Protein AF-0000000084422641 (afdb_homodimer)

Foldseek 3Di:
DDKDKAFAQFLVLQVVLVVVLVVLCVVLVAHWDWDDPPGGIIMTGFDDPVVPGHDPSSVVSVVVSVPDDGRHHPVRVVVVVVVVVVVVVVVVVVVVVD/DDKDKAFAQFLVLQVVLVVVLVVLCVVLVAHWDWDDPPGGIIMTGFADVVVPGHDPSSVVSVVVSVPDDGHHHPVRVVVVVVVVVVVVVVVVVVVVVD

Nearest PDB structures (foldseek):
  1usm-assembly1_A-2  TM=9.451E-01  e=7.364E-06  Thermus thermophilus HB8
  1uso-assembly1_A  TM=9.255E-01  e=1.887E-05  Thermus thermophilus HB8
  4wil-assembly1_A  TM=8.956E-01  e=1.442E-05  Mus musculus
  1ru0-assembly1_A  TM=8.965E-01  e=5.529E-05  Mus musculus
  4c45-assembly1_A  TM=8.684E-01  e=1.853E-04  Homo sapiens

Sequence (196 aa):
MITRTFTAKNFMAAIRFFNHVAEVAEAEGHHPDLHLRNFREVEINVSTHAVGGITMPDLVLAAKLDAIEVEYSPKWARQEADRMAAAAAAAVSGITDAMITRTFTAKNFMAAIRFFNHVAEVAEAEGHHPDLHLRNFREVEINVSTHAVGGITMPDLVLAAKLDAIEVEYSPKWARQEADRMAAAAAAAVSGITDA

Organism: Gonium pectorale (NCBI:txid33097)

Structure (mmCIF, N/CA/C/O backbone):
data_AF-0000000084422641-model_v1
#
loop_
_entity.id
_entity.type
_entity.pdbx_description
1 polymer '4a-hydroxytetrahydrobiopterin dehydratase'
#
loop_
_atom_site.group_PDB
_atom_site.id
_atom_site.type_symbol
_atom_site.label_atom_id
_atom_site.label_alt_id
_atom_site.label_comp_id
_atom_site.label_asym_id
_atom_site.label_entity_id
_atom_site.label_seq_id
_atom_site.pdbx_PDB_ins_code
_atom_site.Cartn_x
_atom_site.Cartn_y
_atom_site.Cartn_z
_atom_site.occupancy
_atom_site.B_iso_or_equiv
_atom_site.auth_seq_id
_atom_site.auth_comp_id
_atom_site.auth_asym_id
_atom_site.auth_atom_id
_atom_site.pdbx_PDB_model_num
ATOM 1 N N . MET A 1 1 ? -6.598 -16.328 3.695 1 95.44 1 MET A N 1
ATOM 2 C CA . MET A 1 1 ? -6.113 -15.172 2.955 1 95.44 1 MET A CA 1
ATOM 3 C C . MET A 1 1 ? -4.996 -15.57 1.994 1 95.44 1 MET A C 1
ATOM 5 O O . MET A 1 1 ? -4.113 -16.359 2.35 1 95.44 1 MET A O 1
ATOM 9 N N . ILE A 1 2 ? -5.109 -15.156 0.703 1 97.94 2 ILE A N 1
ATOM 10 C CA . ILE A 1 2 ? -4.074 -15.352 -0.308 1 97.94 2 ILE A CA 1
ATOM 11 C C . ILE A 1 2 ? -3.094 -14.188 -0.279 1 97.94 2 ILE A C 1
ATOM 13 O O . ILE A 1 2 ? -3.508 -13.023 -0.261 1 97.94 2 ILE A O 1
ATOM 17 N N . THR A 1 3 ? -1.781 -14.555 -0.225 1 98.56 3 THR A N 1
ATOM 18 C CA . THR A 1 3 ? -0.767 -13.508 -0.157 1 98.56 3 THR A CA 1
ATOM 19 C C . THR A 1 3 ? 0.286 -13.703 -1.244 1 98.56 3 THR A C 1
ATOM 21 O O . THR A 1 3 ? 0.701 -14.836 -1.517 1 98.56 3 THR A O 1
ATOM 24 N N . ARG A 1 4 ? 0.687 -12.633 -1.854 1 98.38 4 ARG A N 1
ATOM 25 C CA . ARG A 1 4 ? 1.832 -12.578 -2.756 1 98.38 4 ARG A CA 1
ATOM 26 C C . ARG A 1 4 ? 2.826 -11.508 -2.312 1 98.38 4 ARG A C 1
ATOM 28 O O . ARG A 1 4 ? 2.441 -10.375 -2.023 1 98.38 4 ARG A O 1
ATOM 35 N N . THR A 1 5 ? 4.09 -11.875 -2.248 1 98.69 5 THR A N 1
ATOM 36 C CA . THR A 1 5 ? 5.141 -10.93 -1.878 1 98.69 5 THR A CA 1
ATOM 37 C C . THR A 1 5 ? 6.309 -11.008 -2.855 1 98.69 5 THR A C 1
ATOM 39 O O . THR A 1 5 ? 6.633 -12.086 -3.355 1 98.69 5 THR A O 1
ATOM 42 N N . PHE A 1 6 ? 6.934 -9.914 -3.123 1 98.81 6 PHE A N 1
ATOM 43 C CA . PHE A 1 6 ? 8.156 -9.844 -3.922 1 98.81 6 PHE A CA 1
ATOM 44 C C . PHE A 1 6 ? 8.852 -8.508 -3.725 1 98.81 6 PHE A C 1
ATOM 46 O O . PHE A 1 6 ? 8.312 -7.602 -3.084 1 98.81 6 PHE A O 1
ATOM 53 N N . THR A 1 7 ? 10.023 -8.438 -4.191 1 98.88 7 THR A N 1
ATOM 54 C CA . THR A 1 7 ? 10.766 -7.18 -4.238 1 98.88 7 THR A CA 1
ATOM 55 C C . THR A 1 7 ? 10.859 -6.66 -5.668 1 98.88 7 THR A C 1
ATOM 57 O O . THR A 1 7 ? 11.367 -7.352 -6.555 1 98.88 7 THR A O 1
ATOM 60 N N . ALA A 1 8 ? 10.328 -5.48 -5.902 1 98.94 8 ALA A N 1
ATOM 61 C CA . ALA A 1 8 ? 10.359 -4.855 -7.223 1 98.94 8 ALA A CA 1
ATOM 62 C C . ALA A 1 8 ? 11.742 -4.285 -7.527 1 98.94 8 ALA A C 1
ATOM 64 O O . ALA A 1 8 ? 12.578 -4.168 -6.633 1 98.94 8 ALA A O 1
ATOM 65 N N . LYS A 1 9 ? 11.961 -3.982 -8.758 1 98.88 9 LYS A N 1
ATOM 66 C CA . LYS A 1 9 ? 13.234 -3.422 -9.203 1 98.88 9 LYS A CA 1
ATOM 67 C C . LYS A 1 9 ? 13.523 -2.094 -8.508 1 98.88 9 LYS A C 1
ATOM 69 O O . LYS A 1 9 ? 14.672 -1.806 -8.148 1 98.88 9 LYS A O 1
ATOM 74 N N . ASN A 1 10 ? 12.586 -1.266 -8.398 1 98.69 10 ASN A N 1
ATOM 75 C CA . ASN A 1 10 ? 12.641 0.036 -7.738 1 98.69 10 ASN A CA 1
ATOM 76 C C . ASN A 1 10 ? 11.242 0.515 -7.336 1 98.69 10 ASN A C 1
ATOM 78 O O . ASN A 1 10 ? 10.266 -0.209 -7.508 1 98.69 10 ASN A O 1
ATOM 82 N N . PHE A 1 11 ? 11.211 1.644 -6.75 1 98.81 11 PHE A N 1
ATOM 83 C CA . PHE A 1 11 ? 9.961 2.197 -6.234 1 98.81 11 PHE A CA 1
ATOM 84 C C . PHE A 1 11 ? 8.93 2.35 -7.348 1 98.81 11 PHE A C 1
ATOM 86 O O . PHE A 1 11 ? 7.781 1.932 -7.195 1 98.81 11 PHE A O 1
ATOM 93 N N . MET A 1 12 ? 9.297 2.916 -8.5 1 98.81 12 MET A N 1
ATOM 94 C CA . MET A 1 12 ? 8.359 3.189 -9.586 1 98.81 12 MET A CA 1
ATOM 95 C C . MET A 1 12 ? 7.895 1.894 -10.242 1 98.81 12 MET A C 1
ATOM 97 O O . MET A 1 12 ? 6.77 1.811 -10.734 1 98.81 12 MET A O 1
ATOM 101 N N . ALA A 1 13 ? 8.711 0.885 -10.234 1 98.94 13 ALA A N 1
ATOM 102 C CA . ALA A 1 13 ? 8.281 -0.427 -10.703 1 98.94 13 ALA A CA 1
ATOM 103 C C . ALA A 1 13 ? 7.141 -0.976 -9.852 1 98.94 13 ALA A C 1
ATOM 105 O O . ALA A 1 13 ? 6.195 -1.57 -10.375 1 98.94 13 ALA A O 1
ATOM 106 N N . ALA A 1 14 ? 7.262 -0.829 -8.539 1 98.94 14 ALA A N 1
ATOM 107 C CA . ALA A 1 14 ? 6.199 -1.263 -7.641 1 98.94 14 ALA A CA 1
ATOM 108 C C . ALA A 1 14 ? 4.906 -0.497 -7.906 1 98.94 14 ALA A C 1
ATOM 110 O O . ALA A 1 14 ? 3.824 -1.088 -7.941 1 98.94 14 ALA A O 1
ATOM 111 N N . ILE A 1 15 ? 5.031 0.812 -8.125 1 98.94 15 ILE A N 1
ATOM 112 C CA . ILE A 1 15 ? 3.869 1.656 -8.375 1 98.94 15 ILE A CA 1
ATOM 113 C C . ILE A 1 15 ? 3.207 1.237 -9.688 1 98.94 15 ILE A C 1
ATOM 115 O O . ILE A 1 15 ? 1.979 1.155 -9.773 1 98.94 15 ILE A O 1
ATOM 119 N N . ARG A 1 16 ? 3.992 0.986 -10.695 1 98.88 16 ARG A N 1
ATOM 120 C CA . ARG A 1 16 ? 3.441 0.514 -11.961 1 98.88 16 ARG A CA 1
ATOM 121 C C . ARG A 1 16 ? 2.697 -0.803 -11.781 1 98.88 16 ARG A C 1
ATOM 123 O O . ARG A 1 16 ? 1.632 -1.007 -12.367 1 98.88 16 ARG A O 1
ATOM 130 N N . PHE A 1 17 ? 3.254 -1.692 -11 1 98.94 17 PHE A N 1
ATOM 131 C CA . PHE A 1 17 ? 2.576 -2.953 -10.719 1 98.94 17 PHE A CA 1
ATOM 132 C C . PHE A 1 17 ? 1.229 -2.705 -10.047 1 98.94 17 PHE A C 1
ATOM 134 O O . PHE A 1 17 ? 0.222 -3.307 -10.43 1 98.94 17 PHE A O 1
ATOM 141 N N . PHE A 1 18 ? 1.2 -1.796 -9.016 1 98.94 18 PHE A N 1
ATOM 142 C CA . PHE A 1 18 ? -0.052 -1.457 -8.352 1 98.94 18 PHE A CA 1
ATOM 143 C C . PHE A 1 18 ? -1.085 -0.965 -9.359 1 98.94 18 PHE A C 1
ATOM 145 O O . PHE A 1 18 ? -2.27 -1.285 -9.242 1 98.94 18 PHE A O 1
ATOM 152 N N . ASN A 1 19 ? -0.657 -0.177 -10.312 1 98.94 19 ASN A N 1
ATOM 153 C CA . ASN A 1 19 ? -1.579 0.344 -11.312 1 98.94 19 ASN A CA 1
ATOM 154 C C . ASN A 1 19 ? -2.174 -0.775 -12.164 1 98.94 19 ASN A C 1
ATOM 156 O O . ASN A 1 19 ? -3.361 -0.75 -12.492 1 98.94 19 ASN A O 1
ATOM 160 N N . HIS A 1 20 ? -1.369 -1.703 -12.531 1 98.94 20 HIS A N 1
ATOM 161 C CA . HIS A 1 20 ? -1.876 -2.848 -13.281 1 98.94 20 HIS A CA 1
ATOM 162 C C . HIS A 1 20 ? -2.832 -3.682 -12.43 1 98.94 20 HIS A C 1
ATOM 164 O O . HIS A 1 20 ? -3.865 -4.137 -12.922 1 98.94 20 HIS A O 1
ATOM 170 N N . VAL A 1 21 ? -2.445 -3.928 -11.172 1 98.94 21 VAL A N 1
ATOM 171 C CA . VAL A 1 21 ? -3.324 -4.629 -10.242 1 98.94 21 VAL A CA 1
ATOM 172 C C . VAL A 1 21 ? -4.68 -3.926 -10.18 1 98.94 21 VAL A C 1
ATOM 174 O O . VAL A 1 21 ? -5.727 -4.578 -10.203 1 98.94 21 VAL A O 1
ATOM 177 N N . ALA A 1 22 ? -4.664 -2.619 -10.109 1 98.88 22 ALA A N 1
ATOM 178 C CA . ALA A 1 22 ? -5.883 -1.828 -9.984 1 98.88 22 ALA A CA 1
ATOM 179 C C . ALA A 1 22 ? -6.801 -2.031 -11.188 1 98.88 22 ALA A C 1
ATOM 181 O O . ALA A 1 22 ? -8.023 -2.117 -11.039 1 98.88 22 ALA A O 1
ATOM 182 N N . GLU A 1 23 ? -6.191 -2.07 -12.328 1 98.75 23 GLU A N 1
ATOM 183 C CA . GLU A 1 23 ? -6.969 -2.309 -13.539 1 98.75 23 GLU A CA 1
ATOM 184 C C . GLU A 1 23 ? -7.684 -3.656 -13.484 1 98.75 23 GLU A C 1
ATOM 186 O O . GLU A 1 23 ? -8.883 -3.742 -13.766 1 98.75 23 GLU A O 1
ATOM 191 N N . VAL A 1 24 ? -6.977 -4.672 -13.117 1 98.81 24 VAL A N 1
ATOM 192 C CA . VAL A 1 24 ? -7.535 -6.02 -13.031 1 98.81 24 VAL A CA 1
ATOM 193 C C . VAL A 1 24 ? -8.594 -6.07 -11.938 1 98.81 24 VAL A C 1
ATOM 195 O O . VAL A 1 24 ? -9.68 -6.629 -12.133 1 98.81 24 VAL A O 1
ATOM 198 N N . ALA A 1 25 ? -8.273 -5.527 -10.758 1 98.75 25 ALA A N 1
ATOM 199 C CA . ALA A 1 25 ? -9.18 -5.516 -9.609 1 98.75 25 ALA A CA 1
ATOM 200 C C . ALA A 1 25 ? -10.508 -4.844 -9.969 1 98.75 25 ALA A C 1
ATOM 202 O O . ALA A 1 25 ? -11.578 -5.359 -9.641 1 98.75 25 ALA A O 1
ATOM 203 N N . GLU A 1 26 ? -10.398 -3.695 -10.672 1 98.44 26 GLU A N 1
ATOM 204 C CA . GLU A 1 26 ? -11.594 -2.965 -11.086 1 98.44 26 GLU A CA 1
ATOM 205 C C . GLU A 1 26 ? -12.43 -3.789 -12.062 1 98.44 26 GLU A C 1
ATOM 207 O O . GLU A 1 26 ? -13.656 -3.834 -11.945 1 98.44 26 GLU A O 1
ATOM 212 N N . ALA A 1 27 ? -11.773 -4.395 -12.977 1 98.31 27 ALA A N 1
ATOM 213 C CA . ALA A 1 27 ? -12.461 -5.215 -13.969 1 98.31 27 ALA A CA 1
ATOM 214 C C . ALA A 1 27 ? -13.18 -6.387 -13.305 1 98.31 27 ALA A C 1
ATOM 216 O O . ALA A 1 27 ? -14.266 -6.781 -13.734 1 98.31 27 ALA A O 1
ATOM 217 N N . GLU A 1 28 ? -12.617 -6.934 -12.258 1 98.06 28 GLU A N 1
ATOM 218 C CA . GLU A 1 28 ? -13.18 -8.094 -11.562 1 98.06 28 GLU A CA 1
ATOM 219 C C . GLU A 1 28 ? -14.195 -7.668 -10.508 1 98.06 28 GLU A C 1
ATOM 221 O O . GLU A 1 28 ? -14.953 -8.5 -10 1 98.06 28 GLU A O 1
ATOM 226 N N . GLY A 1 29 ? -14.172 -6.406 -10.188 1 97.69 29 GLY A N 1
ATOM 227 C CA . GLY A 1 29 ? -15.031 -5.93 -9.117 1 97.69 29 GLY A CA 1
ATOM 228 C C . GLY A 1 29 ? -14.648 -6.492 -7.758 1 97.69 29 GLY A C 1
ATOM 229 O O . GLY A 1 29 ? -15.516 -6.672 -6.895 1 97.69 29 GLY A O 1
ATOM 230 N N . HIS A 1 30 ? -13.477 -6.922 -7.59 1 98.31 30 HIS A N 1
ATOM 231 C CA . HIS A 1 30 ? -12.883 -7.449 -6.367 1 98.31 30 HIS A CA 1
ATOM 232 C C . HIS A 1 30 ? -11.5 -6.859 -6.125 1 98.31 30 HIS A C 1
ATOM 234 O O . HIS A 1 30 ? -10.664 -6.816 -7.035 1 98.31 30 HIS A O 1
ATOM 240 N N . HIS A 1 31 ? -11.336 -6.336 -4.863 1 98.44 31 HIS A N 1
ATOM 241 C CA . HIS A 1 31 ? -10.18 -5.469 -4.652 1 98.44 31 HIS A CA 1
ATOM 242 C C . HIS A 1 31 ? -9.266 -6.027 -3.568 1 98.44 31 HIS A C 1
ATOM 244 O O . HIS A 1 31 ? -9.719 -6.336 -2.463 1 98.44 31 HIS A O 1
ATOM 250 N N . PRO A 1 32 ? -8 -6.148 -3.812 1 98.75 32 PRO A N 1
ATOM 251 C CA . PRO A 1 32 ? -7.016 -6.621 -2.834 1 98.75 32 PRO A CA 1
ATOM 252 C C . PRO A 1 32 ? -6.547 -5.52 -1.889 1 98.75 32 PRO A C 1
ATOM 254 O O . PRO A 1 32 ? -6.84 -4.344 -2.115 1 98.75 32 PRO A O 1
ATOM 257 N N . ASP A 1 33 ? -5.891 -5.902 -0.814 1 98.81 33 ASP A N 1
ATOM 258 C CA . ASP A 1 33 ? -5.043 -4.984 -0.063 1 98.81 33 ASP A CA 1
ATOM 259 C C . ASP A 1 33 ? -3.658 -4.867 -0.699 1 98.81 33 ASP A C 1
ATOM 261 O O . ASP A 1 33 ? -3.098 -5.863 -1.158 1 98.81 33 ASP A O 1
ATOM 265 N N . LEU A 1 34 ? -3.096 -3.688 -0.705 1 98.94 34 LEU A N 1
ATOM 266 C CA . LEU A 1 34 ? -1.8 -3.404 -1.314 1 98.94 34 LEU A CA 1
ATOM 267 C C . LEU A 1 34 ? -0.854 -2.762 -0.307 1 98.94 34 LEU A C 1
ATOM 269 O O . LEU A 1 34 ? -1.231 -1.816 0.39 1 98.94 34 LEU A O 1
ATOM 273 N N . HIS A 1 35 ? 0.325 -3.25 -0.224 1 98.94 35 HIS A N 1
ATOM 274 C CA . HIS A 1 35 ? 1.335 -2.709 0.679 1 98.94 35 HIS A CA 1
ATOM 275 C C . HIS A 1 35 ? 2.674 -2.541 -0.03 1 98.94 35 HIS A C 1
ATOM 277 O O . HIS A 1 35 ? 3.158 -3.469 -0.68 1 98.94 35 HIS A O 1
ATOM 283 N N . LEU A 1 36 ? 3.182 -1.408 0.007 1 98.94 36 LEU A N 1
ATOM 284 C CA . LEU A 1 36 ? 4.535 -1.094 -0.434 1 98.94 36 LEU A CA 1
ATOM 285 C C . LEU A 1 36 ? 5.387 -0.601 0.732 1 98.94 36 LEU A C 1
ATOM 287 O O . LEU A 1 36 ? 5.07 0.419 1.349 1 98.94 36 LEU A O 1
ATOM 291 N N . ARG A 1 37 ? 6.395 -1.342 1.067 1 98.44 37 ARG A N 1
ATOM 292 C CA . ARG A 1 37 ? 7.246 -1.041 2.211 1 98.44 37 ARG A CA 1
ATOM 293 C C . ARG A 1 37 ? 8.719 -1.033 1.812 1 98.44 37 ARG A C 1
ATOM 295 O O . ARG A 1 37 ? 9.102 -1.646 0.812 1 98.44 37 ARG A O 1
ATOM 302 N N . ASN A 1 38 ? 9.531 -0.327 2.658 1 97.06 38 ASN A N 1
ATOM 303 C CA . ASN A 1 38 ? 10.977 -0.367 2.48 1 97.06 38 ASN A CA 1
ATOM 304 C C . ASN A 1 38 ? 11.367 -0.102 1.029 1 97.06 38 ASN A C 1
ATOM 306 O O . ASN A 1 38 ? 12.156 -0.853 0.448 1 97.06 38 ASN A O 1
ATOM 310 N N . PHE A 1 39 ? 10.727 0.878 0.467 1 96.94 39 PHE A N 1
ATOM 311 C CA . PHE A 1 39 ? 11.094 1.41 -0.842 1 96.94 39 PHE A CA 1
ATOM 312 C C . PHE A 1 39 ? 10.508 0.552 -1.956 1 96.94 39 PHE A C 1
ATOM 314 O O . PHE A 1 39 ? 9.781 1.054 -2.818 1 96.94 39 PHE A O 1
ATOM 321 N N . ARG A 1 40 ? 10.594 -0.724 -1.94 1 98.56 40 ARG A N 1
ATOM 322 C CA . ARG A 1 40 ? 10.242 -1.492 -3.129 1 98.56 40 ARG A CA 1
ATOM 323 C C . ARG A 1 40 ? 9.734 -2.881 -2.752 1 98.56 40 ARG A C 1
ATOM 325 O O . ARG A 1 40 ? 9.633 -3.762 -3.607 1 98.56 40 ARG A O 1
ATOM 332 N N . GLU A 1 41 ? 9.477 -3.182 -1.484 1 98.88 41 GLU A N 1
ATOM 333 C CA . GLU A 1 41 ? 8.898 -4.449 -1.059 1 98.88 41 GLU A CA 1
ATOM 334 C C . GLU A 1 41 ? 7.375 -4.43 -1.176 1 98.88 41 GLU A C 1
ATOM 336 O O . GLU A 1 41 ? 6.707 -3.656 -0.485 1 98.88 41 GLU A O 1
ATOM 341 N N . VAL A 1 42 ? 6.887 -5.328 -2.004 1 98.94 42 VAL A N 1
ATOM 342 C CA . VAL A 1 42 ? 5.465 -5.328 -2.344 1 98.94 42 VAL A CA 1
ATOM 343 C C . VAL A 1 42 ? 4.777 -6.512 -1.668 1 98.94 42 VAL A C 1
ATOM 345 O O . VAL A 1 42 ? 5.312 -7.621 -1.646 1 98.94 42 VAL A O 1
ATOM 348 N N . GLU A 1 43 ? 3.592 -6.266 -1.143 1 98.94 43 GLU A N 1
ATOM 349 C CA . GLU A 1 43 ? 2.715 -7.309 -0.623 1 98.94 43 GLU A CA 1
ATOM 350 C C . GLU A 1 43 ? 1.271 -7.086 -1.063 1 98.94 43 GLU A C 1
ATOM 352 O O . GLU A 1 43 ? 0.743 -5.977 -0.942 1 98.94 43 GLU A O 1
ATOM 357 N N . ILE A 1 44 ? 0.695 -8.102 -1.628 1 98.88 44 ILE A N 1
ATOM 358 C CA . ILE A 1 44 ? -0.708 -8.109 -2.027 1 98.88 44 ILE A CA 1
ATOM 359 C C . ILE A 1 44 ? -1.472 -9.141 -1.206 1 98.88 44 ILE A C 1
ATOM 361 O O . ILE A 1 44 ? -1.024 -10.281 -1.065 1 98.88 44 ILE A O 1
ATOM 365 N N . ASN A 1 45 ? -2.586 -8.773 -0.634 1 98.75 45 ASN A N 1
ATOM 366 C CA . ASN A 1 45 ? -3.447 -9.68 0.114 1 98.75 45 ASN A CA 1
ATOM 367 C C . ASN A 1 45 ? -4.855 -9.727 -0.472 1 98.75 45 ASN A C 1
ATOM 369 O O . ASN A 1 45 ? -5.445 -8.688 -0.764 1 98.75 45 ASN A O 1
ATOM 373 N N . VAL A 1 46 ? -5.336 -10.898 -0.687 1 98.56 46 VAL A N 1
ATOM 374 C CA . VAL A 1 46 ? -6.672 -11.102 -1.241 1 98.56 46 VAL A CA 1
ATOM 375 C C . VAL A 1 46 ? -7.492 -11.984 -0.303 1 98.56 46 VAL A C 1
ATOM 377 O O . VAL A 1 46 ? -7.047 -13.07 0.088 1 98.56 46 VAL A O 1
ATOM 380 N N . SER A 1 47 ? -8.547 -11.516 0.12 1 98.06 47 SER A N 1
ATOM 381 C CA . SER A 1 47 ? -9.516 -12.25 0.919 1 98.06 47 SER A CA 1
ATOM 382 C C . SER A 1 47 ? -10.898 -11.594 0.854 1 98.06 47 SER A C 1
ATOM 384 O O . SER A 1 47 ? -11.031 -10.461 0.389 1 98.06 47 SER A O 1
ATOM 386 N N . THR A 1 48 ? -11.883 -12.312 1.218 1 97.44 48 THR A N 1
ATOM 387 C CA . THR A 1 48 ? -13.227 -11.773 1.366 1 97.44 48 THR A CA 1
ATOM 388 C C . THR A 1 48 ? -13.523 -11.445 2.828 1 97.44 48 THR A C 1
ATOM 390 O O . THR A 1 48 ? -13.75 -12.352 3.637 1 97.44 48 THR A O 1
ATOM 393 N N . HIS A 1 49 ? -13.539 -10.188 3.141 1 91.5 49 HIS A N 1
ATOM 394 C CA . HIS A 1 49 ? -13.672 -9.719 4.516 1 91.5 49 HIS A CA 1
ATOM 395 C C . HIS A 1 49 ? -14.977 -10.211 5.141 1 91.5 49 HIS A C 1
ATOM 397 O O . HIS A 1 49 ? -14.984 -10.664 6.285 1 91.5 49 HIS A O 1
ATOM 403 N N . ALA A 1 50 ? -15.984 -10.219 4.406 1 92.06 50 ALA A N 1
ATOM 404 C CA . ALA A 1 50 ? -17.312 -10.547 4.922 1 92.06 50 ALA A CA 1
ATOM 405 C C . ALA A 1 50 ? -17.359 -12 5.398 1 92.06 50 ALA A C 1
ATOM 407 O O . ALA A 1 50 ? -18.141 -12.336 6.297 1 92.06 50 ALA A O 1
ATOM 408 N N . VAL A 1 51 ? -16.578 -12.898 4.797 1 93.75 51 VAL A N 1
ATOM 409 C CA . VAL A 1 51 ? -16.609 -14.336 5.086 1 93.75 51 VAL A CA 1
ATOM 410 C C . VAL A 1 51 ? -15.453 -14.688 6.023 1 93.75 51 VAL A C 1
ATOM 412 O O . VAL A 1 51 ? -15.461 -15.758 6.641 1 93.75 51 VAL A O 1
ATOM 415 N N . GLY A 1 52 ? -14.5 -13.727 6.105 1 93 52 GLY A N 1
ATOM 416 C CA . GLY A 1 52 ? -13.328 -13.984 6.918 1 93 52 GLY A CA 1
ATOM 417 C C . GLY A 1 52 ? -12.453 -15.102 6.367 1 93 52 GLY A C 1
ATOM 418 O O . GLY A 1 52 ? -11.891 -15.891 7.133 1 93 52 GLY A O 1
ATOM 419 N N . GLY A 1 53 ? -12.445 -15.195 5.086 1 96.31 53 GLY A N 1
ATOM 420 C CA . GLY A 1 53 ? -11.703 -16.266 4.434 1 96.31 53 GLY A CA 1
ATOM 421 C C . GLY A 1 53 ? -11.594 -16.078 2.932 1 96.31 53 GLY A C 1
ATOM 422 O O . GLY A 1 53 ? -11.594 -14.953 2.434 1 96.31 53 GLY A O 1
ATOM 423 N N . ILE A 1 54 ? -11.367 -17.234 2.25 1 98.19 54 ILE A N 1
ATOM 424 C CA . ILE A 1 54 ? -11.148 -17.203 0.809 1 98.19 54 ILE A CA 1
ATOM 425 C C . ILE A 1 54 ? -12.398 -17.703 0.086 1 98.19 54 ILE A C 1
ATOM 427 O O . ILE A 1 54 ? -13 -18.703 0.478 1 98.19 54 ILE A O 1
ATOM 431 N N . THR A 1 55 ? -12.836 -17 -0.889 1 98 55 THR A N 1
ATOM 432 C CA . THR A 1 55 ? -13.938 -17.391 -1.763 1 98 55 THR A CA 1
ATOM 433 C C . THR A 1 55 ? -13.477 -17.469 -3.215 1 98 55 THR A C 1
ATOM 435 O O . THR A 1 55 ? -12.312 -17.203 -3.518 1 98 55 THR A O 1
ATOM 438 N N . MET A 1 56 ? -14.391 -17.891 -4.059 1 97.88 56 MET A N 1
ATOM 439 C CA . MET A 1 56 ? -14.047 -18.094 -5.465 1 97.88 56 MET A CA 1
ATOM 440 C C . MET A 1 56 ? -13.562 -16.797 -6.098 1 97.88 56 MET A C 1
ATOM 442 O O . MET A 1 56 ? -12.578 -16.797 -6.84 1 97.88 56 MET A O 1
ATOM 446 N N . PRO A 1 57 ? -14.188 -15.609 -5.875 1 97.88 57 PRO A N 1
ATOM 447 C CA . PRO A 1 57 ? -13.66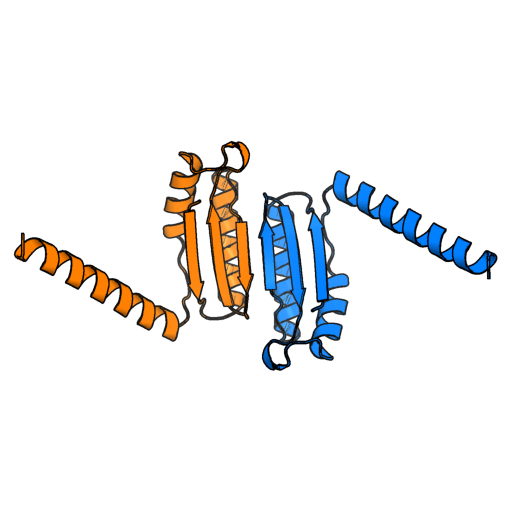4 -14.375 -6.453 1 97.88 57 PRO A CA 1
ATOM 448 C C . PRO A 1 57 ? -12.219 -14.094 -6.047 1 97.88 57 PRO A C 1
ATOM 450 O O . PRO A 1 57 ? -11.461 -13.508 -6.824 1 97.88 57 PRO A O 1
ATOM 453 N N . ASP A 1 58 ? -11.891 -14.5 -4.859 1 98.5 58 ASP A N 1
ATOM 454 C CA . ASP A 1 58 ? -10.516 -14.328 -4.418 1 98.5 58 ASP A CA 1
ATOM 455 C C . ASP A 1 58 ? -9.555 -15.148 -5.277 1 98.5 58 ASP A C 1
ATOM 457 O O . ASP A 1 58 ? -8.492 -14.664 -5.672 1 98.5 58 ASP A O 1
ATOM 461 N N . LEU A 1 59 ? -9.969 -16.375 -5.508 1 98.44 59 LEU A N 1
ATOM 462 C CA . LEU A 1 59 ? -9.133 -17.266 -6.309 1 98.44 59 LEU A CA 1
ATOM 463 C C . LEU A 1 59 ? -9 -16.734 -7.734 1 98.44 59 LEU A C 1
ATOM 465 O O . LEU A 1 59 ? -7.914 -16.781 -8.32 1 98.44 59 LEU A O 1
ATOM 469 N N . VAL A 1 60 ? -10.078 -16.266 -8.305 1 98.56 60 VAL A N 1
ATOM 470 C CA . VAL A 1 60 ? -10.078 -15.719 -9.656 1 98.56 60 VAL A CA 1
ATOM 471 C C . VAL A 1 60 ? -9.164 -14.492 -9.719 1 98.56 60 VAL A C 1
ATOM 473 O O . VAL A 1 60 ? -8.312 -14.391 -10.609 1 98.56 60 VAL A O 1
ATOM 476 N N . LEU A 1 61 ? -9.32 -13.602 -8.789 1 98.69 61 LEU A N 1
ATOM 477 C CA . LEU A 1 61 ? -8.492 -12.406 -8.758 1 98.69 61 LEU A CA 1
ATOM 478 C C . LEU A 1 61 ? -7.016 -12.766 -8.617 1 98.69 61 LEU A C 1
ATOM 480 O O . LEU A 1 61 ? -6.172 -12.242 -9.344 1 98.69 61 LEU A O 1
ATOM 484 N N . ALA A 1 62 ? -6.758 -13.648 -7.699 1 98.75 62 ALA A N 1
ATOM 485 C CA . ALA A 1 62 ? -5.379 -14.055 -7.461 1 98.75 62 ALA A CA 1
ATOM 486 C C . ALA A 1 62 ? -4.738 -14.594 -8.734 1 98.75 62 ALA A C 1
ATOM 488 O O . ALA A 1 62 ? -3.592 -14.258 -9.055 1 98.75 62 ALA A O 1
ATOM 489 N N . ALA A 1 63 ? -5.484 -15.461 -9.43 1 98.56 63 ALA A N 1
ATOM 490 C CA . ALA A 1 63 ? -4.965 -16.031 -10.664 1 98.56 63 ALA A CA 1
ATOM 491 C C . ALA A 1 63 ? -4.656 -14.945 -11.688 1 98.56 63 ALA A C 1
ATOM 493 O O . ALA A 1 63 ? -3.629 -15 -12.367 1 98.56 63 ALA A O 1
ATOM 494 N N . LYS A 1 64 ? -5.492 -14.031 -11.844 1 98.62 64 LYS A N 1
ATOM 495 C CA . LYS A 1 64 ? -5.301 -12.945 -12.805 1 98.62 64 LYS A CA 1
ATOM 496 C C . LYS A 1 64 ? -4.137 -12.047 -12.383 1 98.62 64 LYS A C 1
ATOM 498 O O . LYS A 1 64 ? -3.377 -11.578 -13.234 1 98.62 64 LYS A O 1
ATOM 503 N N . LEU A 1 65 ? -4.012 -11.773 -11.086 1 98.62 65 LEU A N 1
ATOM 504 C CA . LEU A 1 65 ? -2.906 -10.953 -10.609 1 98.62 65 LEU A CA 1
ATOM 505 C C . LEU A 1 65 ? -1.57 -11.648 -10.859 1 98.62 65 LEU A C 1
ATOM 507 O O . LEU A 1 65 ? -0.564 -10.984 -11.125 1 98.62 65 LEU A O 1
ATOM 511 N N . ASP A 1 66 ? -1.556 -12.969 -10.828 1 97.56 66 ASP A N 1
ATOM 512 C CA . ASP A 1 66 ? -0.338 -13.742 -11.062 1 97.56 66 ASP A CA 1
ATOM 513 C C . ASP A 1 66 ? 0.175 -13.547 -12.484 1 97.56 66 ASP A C 1
ATOM 515 O O . ASP A 1 66 ? 1.362 -13.742 -12.758 1 97.56 66 ASP A O 1
ATOM 519 N N . ALA A 1 67 ? -0.694 -13.172 -13.359 1 97.88 67 ALA A N 1
ATOM 520 C CA . ALA A 1 67 ? -0.344 -13.023 -14.766 1 97.88 67 ALA A CA 1
ATOM 521 C C . ALA A 1 67 ? 0.269 -11.656 -15.047 1 97.88 67 ALA A C 1
ATOM 523 O O . ALA A 1 67 ? 0.809 -11.414 -16.125 1 97.88 67 ALA A O 1
ATOM 524 N N . ILE A 1 68 ? 0.198 -10.781 -14.117 1 98.44 68 ILE A N 1
ATOM 525 C CA . ILE A 1 68 ? 0.743 -9.438 -14.305 1 98.44 68 ILE A CA 1
ATOM 526 C C . ILE A 1 68 ? 2.27 -9.492 -14.281 1 98.44 68 ILE A C 1
ATOM 528 O O . ILE A 1 68 ? 2.859 -10.094 -13.383 1 98.44 68 ILE A O 1
ATOM 532 N N . GLU A 1 69 ? 2.859 -8.867 -15.266 1 98.12 69 GLU A N 1
ATOM 533 C CA . GLU A 1 69 ? 4.316 -8.805 -15.312 1 98.12 69 GLU A CA 1
ATOM 534 C C . GLU A 1 69 ? 4.867 -7.926 -14.195 1 98.12 69 GLU A C 1
ATOM 536 O O . GLU A 1 69 ? 4.312 -6.863 -13.906 1 98.12 69 GLU A O 1
ATOM 541 N N . VAL A 1 70 ? 5.887 -8.406 -13.609 1 98.06 70 VAL A N 1
ATOM 542 C CA . VAL A 1 70 ? 6.559 -7.684 -12.539 1 98.06 70 VAL A CA 1
ATOM 543 C C . VAL A 1 70 ? 8.008 -7.414 -12.922 1 98.06 70 VAL A C 1
ATOM 545 O O . VAL A 1 70 ? 8.688 -8.297 -13.461 1 98.06 70 VAL A O 1
ATOM 548 N N . GLU A 1 71 ? 8.453 -6.184 -12.758 1 98.75 71 GLU A N 1
ATOM 549 C CA . GLU A 1 71 ? 9.875 -5.875 -12.812 1 98.75 71 GLU A CA 1
ATOM 550 C C . GLU A 1 71 ? 10.555 -6.145 -11.469 1 98.75 71 GLU A C 1
ATOM 552 O O . GLU A 1 71 ? 10.594 -5.27 -10.602 1 98.75 71 GLU A O 1
ATOM 557 N N . TYR A 1 72 ? 11.094 -7.277 -11.367 1 98.69 72 TYR A N 1
ATOM 558 C CA . TYR A 1 72 ? 11.664 -7.727 -10.102 1 98.69 72 TYR A CA 1
ATOM 559 C C . TYR A 1 72 ? 13.023 -7.094 -9.867 1 98.69 72 TYR A C 1
ATOM 561 O O . TYR A 1 72 ? 13.75 -6.789 -10.812 1 98.69 72 TYR A O 1
ATOM 569 N N . SER A 1 73 ? 13.32 -6.91 -8.594 1 98.75 73 SER A N 1
ATOM 570 C CA . SER A 1 73 ? 14.727 -6.734 -8.234 1 98.75 73 SER A CA 1
ATOM 571 C C . SER A 1 73 ? 15.57 -7.898 -8.727 1 98.75 73 SER A C 1
ATOM 573 O O . SER A 1 73 ? 15.195 -9.062 -8.562 1 98.75 73 SER A O 1
ATOM 575 N N . PRO A 1 74 ? 16.75 -7.562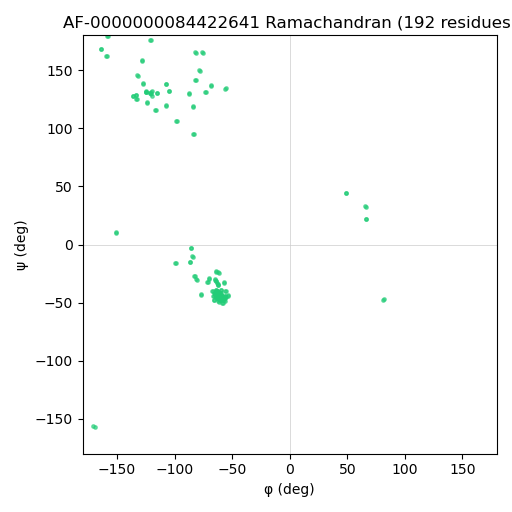 -9.336 1 98.31 74 PRO A N 1
ATOM 576 C CA . PRO A 1 74 ? 17.578 -8.664 -9.82 1 98.31 74 PRO A CA 1
ATOM 577 C C . PRO A 1 74 ? 17.969 -9.633 -8.711 1 98.31 74 PRO A C 1
ATOM 579 O O . PRO A 1 74 ? 17.969 -10.852 -8.914 1 98.31 74 PRO A O 1
ATOM 582 N N . LYS A 1 75 ? 18.359 -9.117 -7.621 1 98.06 75 LYS A N 1
ATOM 583 C CA . LYS A 1 75 ? 18.719 -9.977 -6.492 1 98.06 75 LYS A CA 1
ATOM 584 C C . LYS A 1 75 ? 17.547 -10.859 -6.086 1 98.06 75 LYS A C 1
ATOM 586 O O . LYS A 1 75 ? 17.719 -12.062 -5.871 1 98.06 75 LYS A O 1
ATOM 591 N N . TRP A 1 76 ? 16.438 -10.266 -5.906 1 97.81 76 TRP A N 1
ATOM 592 C CA . TRP A 1 76 ? 15.234 -11.008 -5.531 1 97.81 76 TRP A CA 1
ATOM 593 C C . TRP A 1 76 ? 14.93 -12.102 -6.551 1 97.81 76 TRP A C 1
ATOM 595 O O . TRP A 1 76 ? 14.578 -13.219 -6.184 1 97.81 76 TRP A O 1
ATOM 605 N N . ALA A 1 77 ? 14.953 -11.742 -7.789 1 97.69 77 ALA A N 1
ATOM 606 C CA . ALA A 1 77 ? 14.656 -12.688 -8.859 1 97.69 77 ALA A CA 1
ATOM 607 C C . ALA A 1 77 ? 15.57 -13.914 -8.781 1 97.69 77 ALA A C 1
ATOM 609 O O . ALA A 1 77 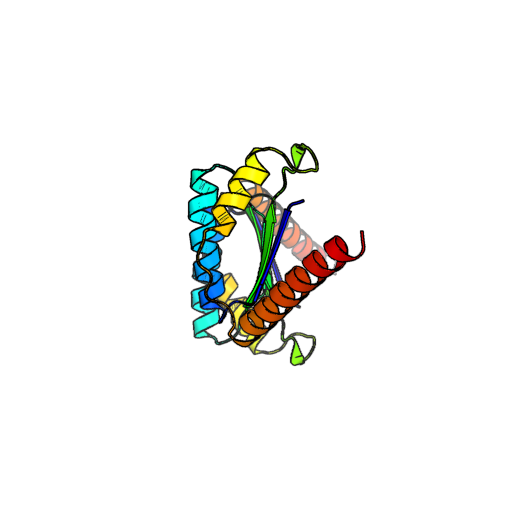? 15.117 -15.047 -8.969 1 97.69 77 ALA A O 1
ATOM 610 N N . ARG A 1 78 ? 16.812 -13.617 -8.578 1 97.75 78 ARG A N 1
ATOM 611 C CA . ARG A 1 78 ? 17.766 -14.711 -8.461 1 97.75 78 ARG A CA 1
ATOM 612 C C . ARG A 1 78 ? 17.438 -15.602 -7.27 1 97.75 78 ARG A C 1
ATOM 614 O O . ARG A 1 78 ? 17.453 -16.828 -7.383 1 97.75 78 ARG A O 1
ATOM 621 N N . GLN A 1 79 ? 17.156 -15 -6.141 1 98.12 79 GLN A N 1
ATOM 622 C CA . GLN A 1 79 ? 16.828 -15.734 -4.93 1 98.12 79 GLN A CA 1
ATOM 623 C C . GLN A 1 79 ? 15.562 -16.578 -5.121 1 98.12 79 GLN A C 1
ATOM 625 O O . GLN A 1 79 ? 15.477 -17.703 -4.645 1 98.12 79 GLN A O 1
ATOM 630 N N . GLU A 1 80 ? 14.633 -15.891 -5.734 1 95.94 80 GLU A N 1
ATOM 631 C CA . GLU A 1 80 ? 13.375 -16.578 -5.992 1 95.94 80 GLU A CA 1
ATOM 632 C C . GLU A 1 80 ? 13.586 -17.766 -6.926 1 95.94 80 GLU A C 1
ATOM 634 O O . GLU A 1 80 ? 12.984 -18.828 -6.734 1 95.94 80 GLU A O 1
ATOM 639 N N . ALA A 1 81 ? 14.367 -17.641 -7.941 1 96.88 81 ALA A N 1
ATOM 640 C CA . ALA A 1 81 ? 14.695 -18.734 -8.844 1 96.88 81 ALA A CA 1
ATOM 641 C C . ALA A 1 81 ? 15.328 -19.906 -8.078 1 96.88 81 ALA A C 1
ATOM 643 O O . ALA A 1 81 ? 15 -21.062 -8.328 1 96.88 81 ALA A O 1
ATOM 644 N N . ASP A 1 82 ? 16.25 -19.562 -7.227 1 97.31 82 ASP A N 1
ATOM 645 C CA . ASP A 1 82 ? 16.906 -20.578 -6.406 1 97.31 82 ASP A CA 1
ATOM 646 C C . ASP A 1 82 ? 15.898 -21.297 -5.516 1 97.31 82 ASP A C 1
ATOM 648 O O . ASP A 1 82 ? 15.969 -22.516 -5.352 1 97.31 82 ASP A O 1
ATOM 652 N N . ARG A 1 83 ? 15.039 -20.516 -4.906 1 95.88 83 ARG A N 1
ATOM 653 C CA . ARG A 1 83 ? 14.016 -21.094 -4.043 1 95.88 83 ARG A CA 1
ATOM 654 C C . ARG A 1 83 ? 13.109 -22.047 -4.82 1 95.88 83 ARG A C 1
ATOM 656 O O . ARG A 1 83 ? 12.812 -23.141 -4.348 1 95.88 83 ARG A O 1
ATOM 663 N N . MET A 1 84 ? 12.711 -21.594 -5.977 1 94.81 84 MET A N 1
ATOM 664 C CA . MET A 1 84 ? 11.844 -22.406 -6.816 1 94.81 84 MET A CA 1
ATOM 665 C C . MET A 1 84 ? 12.547 -23.688 -7.25 1 94.81 84 MET A C 1
ATOM 667 O O . MET A 1 84 ? 11.945 -24.75 -7.273 1 94.81 84 MET A O 1
ATOM 671 N N . ALA A 1 85 ? 13.844 -23.547 -7.582 1 96.25 85 ALA A N 1
ATOM 672 C CA . ALA A 1 85 ? 14.633 -24.719 -7.965 1 96.25 85 ALA A CA 1
ATOM 673 C C . ALA A 1 85 ? 14.742 -25.703 -6.809 1 96.25 85 ALA A C 1
ATOM 675 O O . ALA A 1 85 ? 14.617 -26.922 -7.004 1 96.25 85 ALA A O 1
ATOM 676 N N . ALA A 1 86 ? 15.023 -25.203 -5.68 1 96.31 86 ALA A N 1
ATOM 677 C CA . ALA A 1 86 ? 15.148 -26.062 -4.496 1 96.31 86 ALA A CA 1
ATOM 678 C C . ALA A 1 86 ? 13.836 -26.766 -4.184 1 96.31 86 ALA A C 1
ATOM 680 O O . ALA A 1 86 ? 13.828 -27.938 -3.809 1 96.31 86 ALA A O 1
ATOM 681 N N . ALA A 1 87 ? 12.758 -26.078 -4.289 1 94.06 87 ALA A N 1
ATOM 682 C CA . ALA A 1 87 ? 11.445 -26.656 -4.039 1 94.06 87 ALA A CA 1
ATOM 683 C C . ALA A 1 87 ? 11.141 -27.766 -5.043 1 94.06 87 ALA A C 1
ATOM 685 O O . ALA A 1 87 ? 10.594 -28.812 -4.676 1 94.06 87 ALA A O 1
ATOM 686 N N . ALA A 1 88 ? 11.516 -27.547 -6.312 1 93.75 88 ALA A N 1
ATOM 687 C CA . ALA A 1 88 ? 11.297 -28.547 -7.359 1 93.75 88 ALA A CA 1
ATOM 688 C C . ALA A 1 88 ? 12.125 -29.797 -7.102 1 93.75 88 ALA A C 1
ATOM 690 O O . ALA A 1 88 ? 11.641 -30.922 -7.27 1 93.75 88 ALA A O 1
ATOM 691 N N . ALA A 1 89 ? 13.352 -29.625 -6.699 1 94.31 89 ALA A N 1
ATOM 692 C CA . ALA A 1 89 ? 14.242 -30.75 -6.402 1 94.31 89 ALA A CA 1
ATOM 693 C C . ALA A 1 89 ? 13.719 -31.562 -5.227 1 94.31 89 ALA A C 1
ATOM 695 O O . ALA A 1 89 ? 13.766 -32.812 -5.25 1 94.31 89 ALA A O 1
ATOM 696 N N . ALA A 1 90 ? 13.273 -30.906 -4.203 1 94.12 90 ALA A N 1
ATOM 697 C CA . ALA A 1 90 ? 12.75 -31.562 -3.012 1 94.12 90 ALA A CA 1
ATOM 698 C C . ALA A 1 90 ? 11.5 -32.375 -3.346 1 94.12 90 ALA A C 1
ATOM 700 O O . ALA A 1 90 ? 11.289 -33.469 -2.785 1 94.12 90 ALA A O 1
ATOM 701 N N . ALA A 1 91 ? 10.75 -31.906 -4.273 1 92 91 ALA A N 1
ATOM 702 C CA . ALA A 1 91 ? 9.516 -32.594 -4.676 1 92 91 ALA A CA 1
ATOM 703 C C . ALA A 1 91 ? 9.82 -33.875 -5.441 1 92 91 ALA A C 1
ATOM 705 O O . ALA A 1 91 ? 9.117 -34.875 -5.297 1 92 91 ALA A O 1
ATOM 706 N N . VAL A 1 92 ? 10.844 -33.906 -6.152 1 91.31 92 VAL A N 1
ATOM 707 C CA . VAL A 1 92 ? 11.242 -35.062 -6.945 1 91.31 92 VAL A CA 1
ATOM 708 C C . VAL A 1 92 ? 11.859 -36.125 -6.039 1 91.31 92 VAL A C 1
ATOM 710 O O . VAL A 1 92 ? 11.602 -37.312 -6.207 1 91.31 92 VAL A O 1
ATOM 713 N N . SER A 1 93 ? 12.664 -35.625 -5.164 1 89.25 93 SER A N 1
ATOM 714 C CA . SER A 1 93 ? 13.305 -36.562 -4.242 1 89.25 93 SER A CA 1
ATOM 715 C C . SER A 1 93 ? 12.281 -37.25 -3.348 1 89.25 93 SER A C 1
ATOM 717 O O . SER A 1 93 ? 12.43 -38.438 -3.023 1 89.25 93 SER A O 1
ATOM 719 N N . GLY A 1 94 ? 11.336 -36.594 -2.908 1 80.31 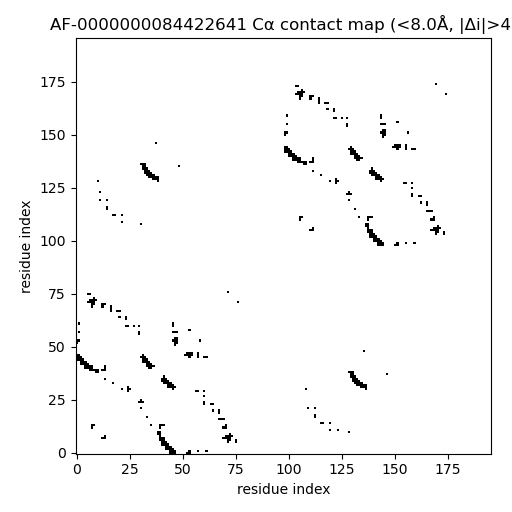94 GLY A N 1
ATOM 720 C CA . GLY A 1 94 ? 10.289 -37.156 -2.086 1 80.31 94 GLY A CA 1
ATOM 721 C C . GLY A 1 94 ? 9.5 -38.25 -2.805 1 80.31 94 GLY A C 1
ATOM 722 O O . GLY A 1 94 ? 8.922 -39.125 -2.168 1 80.31 94 GLY A O 1
ATOM 723 N N . ILE A 1 95 ? 9.445 -38.281 -4.082 1 80.25 95 ILE A N 1
ATOM 724 C CA . ILE A 1 95 ? 8.742 -39.281 -4.895 1 80.25 95 ILE A CA 1
ATOM 725 C C . ILE A 1 95 ? 9.594 -40.531 -5.023 1 80.25 95 ILE A C 1
ATOM 727 O O . ILE A 1 95 ? 9.062 -41.656 -4.992 1 80.25 95 ILE A O 1
ATOM 731 N N . THR A 1 96 ? 10.781 -40.406 -5.004 1 80.25 96 THR A N 1
ATOM 732 C CA . THR A 1 96 ? 11.664 -41.562 -5.203 1 80.25 96 THR A CA 1
ATOM 733 C C . THR A 1 96 ? 11.836 -42.344 -3.902 1 80.25 96 THR A C 1
ATOM 735 O O . THR A 1 96 ? 12.117 -43.531 -3.926 1 80.25 96 THR A O 1
ATOM 738 N N . ASP A 1 97 ? 11.688 -41.656 -2.869 1 72.31 97 ASP A N 1
ATOM 739 C CA . ASP A 1 97 ? 11.836 -42.344 -1.59 1 72.31 97 ASP A CA 1
ATOM 740 C C . ASP A 1 97 ? 10.531 -43 -1.155 1 72.31 97 ASP A C 1
ATOM 742 O O . ASP A 1 97 ? 10.516 -43.812 -0.243 1 72.31 97 ASP A O 1
ATOM 746 N N . ALA A 1 98 ? 9.477 -42.844 -1.87 1 60.75 98 ALA A N 1
ATOM 747 C CA . ALA A 1 98 ? 8.219 -43.469 -1.509 1 60.75 98 ALA A CA 1
ATOM 748 C C . ALA A 1 98 ? 7.969 -44.719 -2.367 1 60.75 98 ALA A C 1
ATOM 750 O O . ALA A 1 98 ? 8.43 -44.781 -3.51 1 60.75 98 ALA A O 1
ATOM 751 N N . MET B 1 1 ? 8.047 8.031 13.57 1 95.44 1 MET B N 1
ATOM 752 C CA . MET B 1 1 ? 7.414 7.773 12.273 1 95.44 1 MET B CA 1
ATOM 753 C C . MET B 1 1 ? 6.211 8.688 12.062 1 95.44 1 MET B C 1
ATOM 755 O O . MET B 1 1 ? 5.422 8.906 12.984 1 95.44 1 MET B O 1
ATOM 759 N N . ILE B 1 2 ? 6.145 9.391 10.898 1 98 2 ILE B N 1
ATOM 760 C CA . ILE B 1 2 ? 5.012 10.219 10.5 1 98 2 ILE B CA 1
ATOM 761 C C . ILE B 1 2 ? 3.982 9.359 9.766 1 98 2 ILE B C 1
ATOM 763 O O . ILE B 1 2 ? 4.332 8.594 8.867 1 98 2 ILE B O 1
ATOM 767 N N . THR B 1 3 ? 2.699 9.492 10.242 1 98.56 3 THR B N 1
ATOM 768 C CA . THR B 1 3 ? 1.647 8.688 9.625 1 98.56 3 THR B CA 1
ATOM 769 C C . THR B 1 3 ? 0.483 9.57 9.188 1 98.56 3 THR B C 1
ATOM 771 O O . THR B 1 3 ? 0.102 10.5 9.891 1 98.56 3 THR B O 1
ATOM 774 N N . ARG B 1 4 ? -0.038 9.289 8.031 1 98.38 4 ARG B N 1
ATOM 775 C CA . ARG B 1 4 ? -1.286 9.859 7.531 1 98.38 4 ARG B CA 1
ATOM 776 C C . ARG B 1 4 ? -2.275 8.766 7.148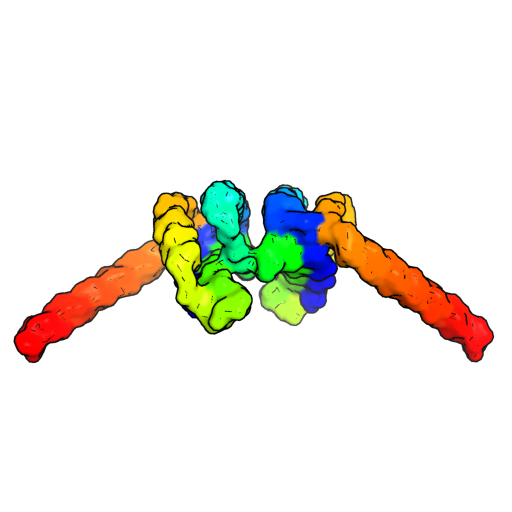 1 98.38 4 ARG B C 1
ATOM 778 O O . ARG B 1 4 ? -1.915 7.812 6.457 1 98.38 4 ARG B O 1
ATOM 785 N N . THR B 1 5 ? -3.506 8.891 7.605 1 98.69 5 THR B N 1
ATOM 786 C CA . THR B 1 5 ? -4.551 7.926 7.27 1 98.69 5 THR B CA 1
ATOM 787 C C . THR B 1 5 ? -5.824 8.648 6.824 1 98.69 5 THR B C 1
ATOM 789 O O . THR B 1 5 ? -6.145 9.719 7.336 1 98.69 5 THR B O 1
ATOM 792 N N . PHE B 1 6 ? -6.531 8.078 5.918 1 98.81 6 PHE B N 1
ATOM 793 C CA . PHE B 1 6 ? -7.836 8.562 5.488 1 98.81 6 PHE B CA 1
ATOM 794 C C . PHE B 1 6 ? -8.578 7.488 4.703 1 98.81 6 PHE B C 1
ATOM 796 O O . PHE B 1 6 ? -8.016 6.441 4.387 1 98.81 6 PHE B O 1
ATOM 803 N N . THR B 1 7 ? -9.812 7.727 4.48 1 98.88 7 THR B N 1
ATOM 804 C CA . THR B 1 7 ? -10.625 6.883 3.605 1 98.88 7 THR B CA 1
ATOM 805 C C . THR B 1 7 ? -10.914 7.594 2.287 1 98.88 7 THR B C 1
ATOM 807 O O . THR B 1 7 ? -11.484 8.688 2.279 1 98.88 7 THR B O 1
ATOM 810 N N . ALA B 1 8 ? -10.469 7.004 1.194 1 98.94 8 ALA B N 1
ATOM 811 C CA . ALA B 1 8 ? -10.688 7.566 -0.135 1 98.94 8 ALA B CA 1
ATOM 812 C C . ALA B 1 8 ? -12.125 7.344 -0.596 1 98.94 8 ALA B C 1
ATOM 814 O O . ALA B 1 8 ? -12.867 6.562 0.007 1 98.94 8 ALA B O 1
ATOM 815 N N . LYS B 1 9 ? -12.508 8.047 -1.602 1 98.88 9 LYS B N 1
ATOM 816 C CA . LYS B 1 9 ? -13.852 7.938 -2.16 1 98.88 9 LYS B CA 1
ATOM 817 C C . LYS B 1 9 ? -14.133 6.52 -2.654 1 98.88 9 LYS B C 1
ATOM 819 O O . LYS B 1 9 ? -15.242 6.008 -2.496 1 98.88 9 LYS B O 1
ATOM 824 N N . ASN B 1 10 ? -13.242 5.93 -3.309 1 98.69 10 ASN B N 1
ATOM 825 C CA . ASN B 1 10 ? -13.281 4.57 -3.83 1 98.69 10 ASN B CA 1
ATOM 826 C C . ASN B 1 10 ? -11.883 4.027 -4.09 1 98.69 10 ASN B C 1
ATOM 828 O O . ASN B 1 10 ? -10.891 4.688 -3.783 1 98.69 10 ASN B O 1
ATOM 832 N N . PHE B 1 11 ? -11.828 2.834 -4.547 1 98.81 11 PHE B N 1
ATOM 833 C CA . PHE B 1 11 ? -10.562 2.148 -4.77 1 98.81 11 PHE B CA 1
ATOM 834 C C . PHE B 1 11 ? -9.688 2.93 -5.738 1 98.81 11 PHE B C 1
ATOM 836 O O . PHE B 1 11 ? -8.508 3.156 -5.473 1 98.81 11 PHE B O 1
ATOM 843 N N . MET B 1 12 ? -10.219 3.387 -6.875 1 98.81 12 MET B N 1
ATOM 844 C CA . MET B 1 12 ? -9.43 4.062 -7.906 1 98.81 12 MET B CA 1
ATOM 845 C C . MET B 1 12 ? -8.984 5.441 -7.43 1 98.81 12 MET B C 1
ATOM 847 O O . MET B 1 12 ? -7.918 5.922 -7.828 1 98.81 12 MET B O 1
ATOM 851 N N . ALA B 1 13 ? -9.727 6.066 -6.582 1 98.94 13 ALA B N 1
ATOM 852 C CA . ALA B 1 13 ? -9.281 7.316 -5.969 1 98.94 13 ALA B CA 1
ATOM 853 C C . ALA B 1 13 ? -8.023 7.105 -5.133 1 98.94 13 ALA B C 1
ATOM 855 O O . ALA B 1 13 ? -7.117 7.941 -5.148 1 98.94 13 ALA B O 1
ATOM 856 N N . ALA B 1 14 ? -8 6.023 -4.371 1 98.94 14 ALA B N 1
ATOM 857 C CA . ALA B 1 14 ? -6.816 5.695 -3.584 1 98.94 14 ALA B CA 1
ATOM 858 C C . ALA B 1 14 ? -5.609 5.453 -4.484 1 98.94 14 ALA B C 1
ATOM 860 O O . ALA B 1 14 ? -4.508 5.926 -4.199 1 98.94 14 ALA B O 1
ATOM 861 N N . ILE B 1 15 ? -5.832 4.742 -5.582 1 98.94 15 ILE B N 1
ATOM 862 C CA . ILE B 1 15 ? -4.758 4.43 -6.52 1 98.94 15 ILE B CA 1
ATOM 863 C C . ILE B 1 15 ? -4.23 5.715 -7.148 1 98.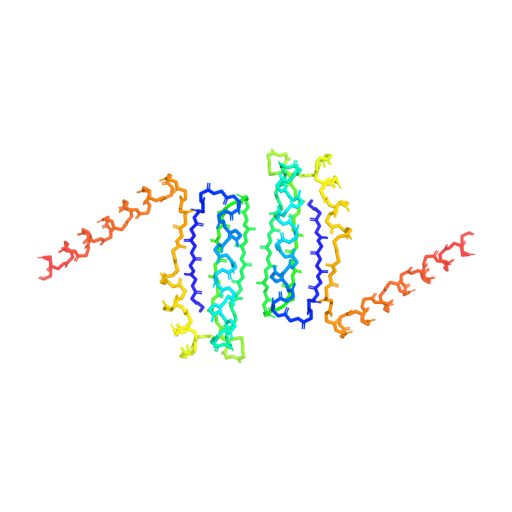94 15 ILE B C 1
ATOM 865 O O . ILE B 1 15 ? -3.02 5.895 -7.293 1 98.94 15 ILE B O 1
ATOM 869 N N . ARG B 1 16 ? -5.113 6.598 -7.523 1 98.88 16 ARG B N 1
ATOM 870 C CA . ARG B 1 16 ? -4.691 7.883 -8.07 1 98.88 16 ARG B CA 1
ATOM 871 C C . ARG B 1 16 ? -3.859 8.664 -7.059 1 98.88 16 ARG B C 1
ATOM 873 O O . ARG B 1 16 ? -2.861 9.289 -7.418 1 98.88 16 ARG B O 1
ATOM 880 N N . PHE B 1 17 ? -4.27 8.648 -5.824 1 98.94 17 PHE B N 1
ATOM 881 C CA . PHE B 1 17 ? -3.496 9.312 -4.781 1 98.94 17 PHE B CA 1
ATOM 882 C C . PHE B 1 17 ? -2.096 8.719 -4.684 1 98.94 17 PHE B C 1
ATOM 884 O O . PHE B 1 17 ? -1.108 9.453 -4.605 1 98.94 17 PHE B O 1
ATOM 891 N N . PHE B 1 18 ? -1.993 7.344 -4.688 1 98.94 18 PHE B N 1
ATOM 892 C CA . PHE B 1 18 ? -0.692 6.688 -4.652 1 98.94 18 PHE B CA 1
ATOM 893 C C . PHE B 1 18 ? 0.186 7.16 -5.805 1 98.94 18 PHE B C 1
ATOM 895 O O . PHE B 1 18 ? 1.392 7.352 -5.633 1 98.94 18 PHE B O 1
ATOM 902 N N . ASN B 1 19 ? -0.399 7.324 -6.977 1 98.94 19 ASN B N 1
ATOM 903 C CA . ASN B 1 19 ? 0.366 7.77 -8.133 1 98.94 19 ASN B CA 1
ATOM 904 C C . ASN B 1 19 ? 0.914 9.18 -7.93 1 98.94 19 ASN B C 1
ATOM 906 O O . ASN B 1 19 ? 2.053 9.469 -8.305 1 98.94 19 ASN B O 1
ATOM 910 N N . HIS B 1 20 ? 0.133 10.023 -7.375 1 98.94 20 HIS B N 1
ATOM 911 C CA . HIS B 1 20 ? 0.607 11.375 -7.078 1 98.94 20 HIS B CA 1
ATOM 912 C C . HIS B 1 20 ? 1.698 11.352 -6.012 1 98.94 20 HIS B C 1
ATOM 914 O O . HIS B 1 20 ? 2.689 12.078 -6.117 1 98.94 20 HIS B O 1
ATOM 920 N N . VAL B 1 21 ? 1.48 10.562 -4.961 1 98.94 21 VAL B N 1
ATOM 921 C CA . VAL B 1 21 ? 2.5 10.383 -3.932 1 98.94 21 VAL B CA 1
ATOM 922 C C . VAL B 1 21 ? 3.812 9.945 -4.574 1 98.94 21 VAL B C 1
ATOM 924 O O . VAL B 1 21 ? 4.883 10.445 -4.23 1 98.94 21 VAL B O 1
ATOM 927 N N . ALA B 1 22 ? 3.727 9.023 -5.512 1 98.88 22 ALA B N 1
ATOM 928 C CA . ALA B 1 22 ? 4.91 8.461 -6.156 1 98.88 22 ALA B CA 1
ATOM 929 C C . ALA B 1 22 ? 5.684 9.539 -6.91 1 98.88 22 ALA B C 1
ATOM 931 O O . ALA B 1 22 ? 6.918 9.547 -6.895 1 98.88 22 ALA B O 1
ATOM 932 N N . GLU B 1 23 ? 4.957 10.383 -7.547 1 98.69 23 GLU B N 1
ATOM 933 C CA . GLU B 1 23 ? 5.594 11.484 -8.266 1 98.69 23 GLU B CA 1
ATOM 934 C C . GLU B 1 23 ? 6.383 12.375 -7.309 1 98.69 23 GLU B C 1
ATOM 936 O O . GLU B 1 23 ? 7.543 12.703 -7.574 1 98.69 23 GLU B O 1
ATOM 941 N N . VAL B 1 24 ? 5.793 12.742 -6.23 1 98.81 24 VAL B N 1
ATOM 942 C CA . VAL B 1 24 ? 6.43 13.609 -5.238 1 98.81 24 VAL B CA 1
ATOM 943 C C . VAL B 1 24 ? 7.617 12.883 -4.609 1 98.81 24 VAL B C 1
ATOM 945 O O . VAL B 1 24 ? 8.695 13.461 -4.453 1 98.81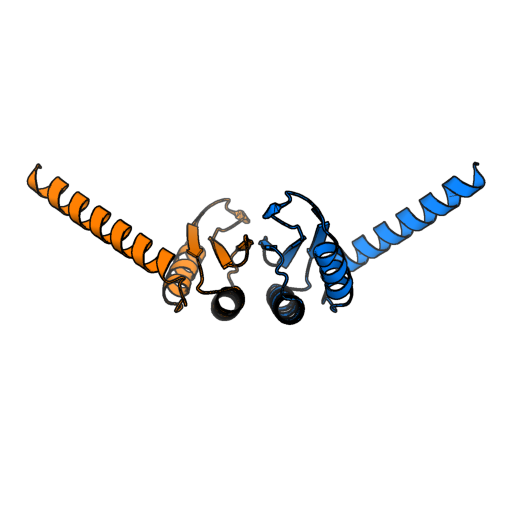 24 VAL B O 1
ATOM 948 N N . ALA B 1 25 ? 7.406 11.625 -4.199 1 98.69 25 ALA B N 1
ATOM 949 C CA . ALA B 1 25 ? 8.438 10.812 -3.562 1 98.69 25 ALA B CA 1
ATOM 950 C C . ALA B 1 25 ? 9.672 10.695 -4.453 1 98.69 25 ALA B C 1
ATOM 952 O O . ALA B 1 25 ? 10.805 10.852 -3.984 1 98.69 25 ALA B O 1
ATOM 953 N N . GLU B 1 26 ? 9.422 10.453 -5.75 1 98.38 26 GLU B N 1
ATOM 954 C CA . GLU B 1 26 ? 10.508 10.328 -6.711 1 98.38 26 GLU B CA 1
ATOM 955 C C . GLU B 1 26 ? 11.273 11.641 -6.84 1 98.38 26 GLU B C 1
ATOM 957 O O . GLU B 1 26 ? 12.508 11.648 -6.887 1 98.38 26 GLU B O 1
ATOM 962 N N . ALA B 1 27 ? 10.547 12.695 -6.918 1 98.25 27 ALA B N 1
ATOM 963 C CA . ALA B 1 27 ? 11.164 14.016 -7.047 1 98.25 27 ALA B CA 1
ATOM 964 C C . ALA B 1 27 ? 12.016 14.344 -5.824 1 98.25 27 ALA B C 1
ATOM 966 O O . ALA B 1 27 ? 13.07 14.977 -5.941 1 98.25 27 ALA B O 1
ATOM 967 N N . GLU B 1 28 ? 11.617 13.906 -4.656 1 98 28 GLU B N 1
ATOM 968 C CA . GLU B 1 28 ? 12.312 14.195 -3.408 1 98 28 GLU B CA 1
ATOM 969 C C . GLU B 1 28 ? 13.422 13.18 -3.148 1 98 28 GLU B C 1
ATOM 971 O O . GLU B 1 28 ? 14.281 13.398 -2.291 1 98 28 GLU B O 1
ATOM 976 N N . GLY B 1 29 ? 13.359 12.094 -3.873 1 97.62 29 GLY B N 1
ATOM 977 C CA . GLY B 1 29 ? 14.312 11.023 -3.617 1 97.62 29 GLY B CA 1
ATOM 978 C C . GLY B 1 29 ? 14.133 10.375 -2.26 1 97.62 29 GLY B C 1
ATOM 979 O O . GLY B 1 29 ? 15.102 9.898 -1.657 1 97.62 29 GLY B O 1
ATOM 980 N N . HIS B 1 30 ? 13.008 10.477 -1.691 1 98.25 30 HIS B N 1
ATOM 981 C CA . HIS B 1 30 ? 12.586 9.883 -0.424 1 98.25 30 HIS B CA 1
ATOM 982 C C . HIS B 1 30 ? 11.211 9.234 -0.543 1 98.25 30 HIS B C 1
ATOM 984 O O . HIS B 1 30 ? 10.281 9.836 -1.085 1 98.25 30 HIS B O 1
ATOM 990 N N . HIS B 1 31 ? 11.18 7.934 -0.088 1 98.44 31 HIS B N 1
ATOM 991 C CA . HIS B 1 31 ? 10.016 7.137 -0.457 1 98.44 31 HIS B CA 1
ATOM 992 C C . HIS B 1 31 ? 9.266 6.652 0.78 1 98.44 31 HIS B C 1
ATOM 994 O O . HIS B 1 31 ? 9.859 6.047 1.674 1 98.44 31 HIS B O 1
ATOM 1000 N N . PRO B 1 32 ? 7.988 6.871 0.872 1 98.75 32 PRO B N 1
ATOM 1001 C CA . PRO B 1 32 ? 7.152 6.41 1.984 1 98.75 32 PRO B CA 1
ATOM 1002 C C . PRO B 1 32 ? 6.734 4.945 1.845 1 98.75 32 PRO B C 1
ATOM 1004 O O . PRO B 1 32 ? 6.926 4.344 0.785 1 98.75 32 PRO B O 1
ATOM 1007 N N . ASP B 1 33 ? 6.246 4.359 2.928 1 98.81 33 ASP B N 1
ATOM 1008 C CA . ASP B 1 33 ? 5.441 3.145 2.842 1 98.81 33 ASP B CA 1
ATOM 1009 C C . ASP B 1 33 ? 3.988 3.473 2.504 1 98.81 33 ASP B C 1
ATOM 1011 O O . ASP B 1 33 ? 3.434 4.449 3.01 1 98.81 33 ASP B O 1
ATOM 1015 N N . LEU B 1 34 ? 3.367 2.658 1.678 1 98.94 34 LEU B N 1
ATOM 1016 C CA . LEU B 1 34 ? 1.997 2.857 1.221 1 98.94 34 LEU B CA 1
ATOM 1017 C C . LEU B 1 34 ? 1.142 1.63 1.512 1 98.94 34 LEU B C 1
ATOM 1019 O O . LEU B 1 34 ? 1.546 0.502 1.217 1 98.94 34 LEU B O 1
ATOM 1023 N N . HIS B 1 35 ? 0.011 1.835 2.082 1 98.94 35 HIS B N 1
ATOM 1024 C CA . HIS B 1 35 ? -0.911 0.748 2.389 1 98.94 35 HIS B CA 1
ATOM 1025 C C . HIS B 1 35 ? -2.332 1.092 1.955 1 98.94 35 HIS B C 1
ATOM 1027 O O . HIS B 1 35 ? -2.84 2.168 2.277 1 98.94 35 HIS B O 1
ATOM 1033 N N . LEU B 1 36 ? -2.896 0.278 1.199 1 98.94 36 LEU B N 1
ATOM 1034 C CA . LEU B 1 36 ? -4.309 0.324 0.839 1 98.94 36 LEU B CA 1
ATOM 1035 C C . LEU B 1 36 ? -5.039 -0.918 1.341 1 98.94 36 LEU B C 1
ATOM 1037 O O . LEU B 1 36 ? -4.703 -2.039 0.949 1 98.94 36 LEU B O 1
ATOM 1041 N N . ARG B 1 37 ? -5.953 -0.72 2.227 1 98.5 37 ARG B N 1
ATOM 1042 C CA . ARG B 1 37 ? -6.676 -1.818 2.857 1 98.5 37 ARG B CA 1
ATOM 1043 C C . ARG B 1 37 ? -8.18 -1.602 2.775 1 98.5 37 ARG B C 1
ATOM 1045 O O . ARG B 1 37 ? -8.648 -0.47 2.613 1 98.5 37 ARG B O 1
ATOM 1052 N N . ASN B 1 38 ? -8.922 -2.756 2.922 1 97.12 38 ASN B N 1
ATOM 1053 C CA . ASN B 1 38 ? -10.375 -2.67 3.018 1 97.12 38 ASN B CA 1
ATOM 1054 C C . ASN B 1 38 ? -10.961 -1.792 1.914 1 97.12 38 ASN B C 1
ATOM 1056 O O . ASN B 1 38 ? -11.766 -0.898 2.186 1 97.12 38 ASN B O 1
ATOM 1060 N N . PHE B 1 39 ? -10.461 -2.012 0.725 1 97.12 39 PHE B N 1
ATOM 1061 C CA . PHE B 1 39 ? -11.008 -1.413 -0.488 1 97.12 39 PHE B CA 1
ATOM 1062 C C . PHE B 1 39 ? -10.5 0.016 -0.658 1 97.12 39 PHE B C 1
ATOM 1064 O O . PHE B 1 39 ? -9.891 0.348 -1.677 1 97.12 39 PHE B O 1
ATOM 1071 N N . ARG B 1 40 ? -10.523 0.862 0.321 1 98.56 40 ARG B N 1
ATOM 1072 C CA . ARG B 1 40 ? -10.266 2.275 0.061 1 98.56 40 ARG B CA 1
ATOM 1073 C C . ARG B 1 40 ? -9.641 2.951 1.278 1 98.56 40 ARG B C 1
ATOM 1075 O O . ARG B 1 40 ? -9.594 4.18 1.356 1 98.56 40 ARG B O 1
ATOM 1082 N N . GLU B 1 41 ? -9.219 2.229 2.291 1 98.81 41 GLU B N 1
ATOM 1083 C CA . GLU B 1 41 ? -8.523 2.795 3.443 1 98.81 41 GLU B CA 1
ATOM 1084 C C . GLU B 1 41 ? -7.031 2.945 3.166 1 98.81 41 GLU B C 1
ATOM 1086 O O . GLU B 1 41 ? -6.328 1.953 2.967 1 98.81 41 GLU B O 1
ATOM 1091 N N . VAL B 1 42 ? -6.598 4.191 3.234 1 98.94 42 VAL B N 1
ATOM 1092 C CA . VAL B 1 42 ? -5.23 4.52 2.846 1 98.94 42 VAL B CA 1
ATOM 1093 C C . VAL B 1 42 ? -4.402 4.844 4.086 1 98.94 42 VAL B C 1
ATOM 1095 O O . VAL B 1 42 ? -4.875 5.535 4.992 1 98.94 42 VAL B O 1
ATOM 1098 N N . GLU B 1 43 ? -3.186 4.352 4.102 1 98.94 43 GLU B N 1
ATOM 1099 C CA . GLU B 1 43 ? -2.197 4.707 5.117 1 98.94 43 GLU B CA 1
ATOM 1100 C C . GLU B 1 43 ? -0.831 4.965 4.488 1 98.94 43 GLU B C 1
ATOM 1102 O O . GLU B 1 43 ? -0.354 4.164 3.678 1 98.94 43 GLU B O 1
ATOM 1107 N N . ILE B 1 44 ? -0.265 6.086 4.805 1 98.88 44 ILE B N 1
ATOM 1108 C CA . ILE B 1 44 ? 1.079 6.469 4.383 1 98.88 44 ILE B CA 1
ATOM 1109 C C . ILE B 1 44 ? 1.989 6.586 5.605 1 98.88 44 ILE B C 1
ATOM 1111 O O . ILE B 1 44 ? 1.623 7.211 6.602 1 98.88 44 ILE B O 1
ATOM 1115 N N . ASN B 1 45 ? 3.137 5.969 5.57 1 98.75 45 ASN B N 1
ATOM 1116 C CA . ASN B 1 45 ? 4.129 6.062 6.637 1 98.75 45 ASN B CA 1
ATOM 1117 C C . ASN B 1 45 ? 5.461 6.602 6.117 1 98.75 45 ASN B C 1
ATOM 1119 O O . ASN B 1 45 ? 5.957 6.152 5.082 1 98.75 45 ASN B O 1
ATOM 1123 N N . VAL B 1 46 ? 5.98 7.574 6.789 1 98.62 46 VAL B N 1
ATOM 1124 C CA . VAL B 1 46 ? 7.25 8.195 6.414 1 98.62 46 VAL B CA 1
ATOM 1125 C C . VAL B 1 46 ? 8.219 8.133 7.59 1 98.62 46 VAL B C 1
ATOM 1127 O O . VAL B 1 46 ? 7.887 8.539 8.703 1 98.62 46 VAL B O 1
ATOM 1130 N N . SER B 1 47 ? 9.289 7.559 7.391 1 98.06 47 SER B N 1
ATOM 1131 C CA . SER B 1 47 ? 10.383 7.504 8.352 1 98.06 47 SER B CA 1
ATOM 1132 C C . SER B 1 47 ? 11.711 7.195 7.66 1 98.06 47 SER B C 1
ATOM 1134 O O . SER B 1 47 ? 11.727 6.797 6.492 1 98.06 47 SER B O 1
ATOM 1136 N N . THR B 1 48 ? 12.766 7.453 8.305 1 97.44 48 THR B N 1
ATOM 1137 C CA . THR B 1 48 ? 14.086 7.055 7.852 1 97.44 48 THR B CA 1
ATOM 1138 C C . THR B 1 48 ? 14.539 5.777 8.555 1 97.44 48 THR B C 1
ATOM 1140 O O . THR B 1 48 ? 14.914 5.809 9.727 1 97.44 48 THR B O 1
ATOM 1143 N N . HIS B 1 49 ? 14.531 4.691 7.848 1 91.44 49 HIS B N 1
ATOM 1144 C CA . HIS B 1 49 ? 14.805 3.371 8.406 1 91.44 49 HIS B CA 1
ATOM 1145 C C . HIS B 1 49 ? 16.203 3.314 9.031 1 91.44 49 HIS B C 1
ATOM 1147 O O . HIS B 1 49 ? 16.375 2.785 10.125 1 91.44 49 HIS B O 1
ATOM 1153 N N . ALA B 1 50 ? 17.109 3.922 8.414 1 92.12 50 ALA B N 1
ATOM 1154 C CA . ALA B 1 50 ? 18.5 3.842 8.852 1 92.12 50 ALA B CA 1
ATOM 1155 C C . ALA B 1 50 ? 18.688 4.477 10.227 1 92.12 50 ALA B C 1
ATOM 1157 O O . ALA B 1 50 ? 19.578 4.086 10.984 1 92.12 50 ALA B O 1
ATOM 1158 N N . VAL B 1 51 ? 17.891 5.48 10.578 1 93.69 51 VAL B N 1
ATOM 1159 C CA . VAL B 1 51 ? 1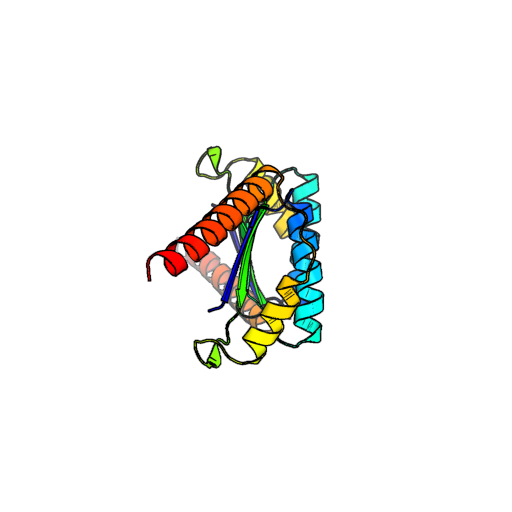8.016 6.238 11.82 1 93.69 51 VAL B CA 1
ATOM 1160 C C . VAL B 1 51 ? 17.016 5.723 12.852 1 93.69 51 VAL B C 1
ATOM 1162 O O . VAL B 1 51 ? 17.156 5.977 14.047 1 93.69 51 VAL B O 1
ATOM 1165 N N . GLY B 1 52 ? 16.031 4.945 12.305 1 93.12 52 GLY B N 1
ATOM 1166 C CA . GLY B 1 52 ? 14.977 4.457 13.172 1 93.12 52 GLY B CA 1
ATOM 1167 C C . GLY B 1 52 ? 14.102 5.562 13.734 1 93.12 52 GLY B C 1
ATOM 1168 O O . GLY B 1 52 ? 13.688 5.508 14.891 1 93.12 52 GLY B O 1
ATOM 1169 N N . GLY B 1 53 ? 13.938 6.559 12.945 1 96.44 53 GLY B N 1
ATOM 1170 C CA . GLY B 1 53 ? 13.172 7.711 13.391 1 96.44 53 GLY B CA 1
ATOM 1171 C C . GLY B 1 53 ? 12.875 8.703 12.273 1 96.44 53 GLY B C 1
ATOM 1172 O O . GLY B 1 53 ? 12.75 8.312 11.109 1 96.44 53 GLY B O 1
ATOM 1173 N N . ILE B 1 54 ? 12.633 9.977 12.719 1 98.19 54 ILE B N 1
ATOM 1174 C CA . ILE B 1 54 ? 12.234 11.008 11.773 1 98.19 54 ILE B CA 1
ATOM 1175 C C . ILE B 1 54 ? 13.414 11.945 11.508 1 98.19 54 ILE B C 1
ATOM 1177 O O . ILE B 1 54 ? 14.109 12.359 12.438 1 98.19 54 ILE B O 1
ATOM 1181 N N . THR B 1 55 ? 13.695 12.234 10.289 1 98 55 THR B N 1
ATOM 1182 C CA . THR B 1 55 ? 14.711 13.195 9.867 1 98 55 THR B CA 1
ATOM 1183 C C . THR B 1 55 ? 14.078 14.297 9.023 1 98 55 THR B C 1
ATOM 1185 O O . THR B 1 55 ? 12.875 14.273 8.758 1 98 55 THR B O 1
ATOM 1188 N N . MET B 1 56 ? 14.914 15.25 8.672 1 97.88 56 MET B N 1
ATOM 1189 C CA . MET B 1 56 ? 14.422 16.406 7.93 1 97.88 56 MET B CA 1
ATOM 1190 C C . MET B 1 56 ? 13.797 15.977 6.605 1 97.88 56 MET B C 1
ATOM 1192 O O . MET B 1 56 ? 12.734 16.484 6.223 1 97.88 56 MET B O 1
ATOM 1196 N N . PRO B 1 57 ? 14.375 15.055 5.805 1 97.81 57 PRO B N 1
ATOM 1197 C CA . PRO B 1 57 ? 13.727 14.625 4.566 1 97.81 57 PRO B CA 1
ATOM 1198 C C . PRO B 1 57 ? 12.328 14.062 4.801 1 97.81 57 PRO B C 1
ATOM 1200 O O . PRO B 1 57 ? 11.453 14.203 3.943 1 97.81 57 PRO B O 1
ATOM 1203 N N . ASP B 1 58 ? 12.164 13.438 5.926 1 98.5 58 ASP B N 1
ATOM 1204 C CA . ASP B 1 58 ? 10.844 12.922 6.254 1 98.5 58 ASP B CA 1
ATOM 1205 C C . ASP B 1 58 ? 9.836 14.055 6.414 1 98.5 58 ASP B C 1
ATOM 1207 O O . ASP B 1 58 ? 8.711 13.961 5.918 1 98.5 58 ASP B O 1
ATOM 1211 N N . LEU B 1 59 ? 10.289 15.07 7.125 1 98.44 59 LEU B N 1
ATOM 1212 C CA . LEU B 1 59 ? 9.406 16.203 7.352 1 98.44 59 LEU B CA 1
ATOM 1213 C C . LEU B 1 59 ? 9.078 16.906 6.039 1 98.44 59 LEU B C 1
ATOM 1215 O O . LEU B 1 59 ? 7.934 17.312 5.816 1 98.44 59 LEU B O 1
ATOM 1219 N N . VAL B 1 60 ? 10.055 17.078 5.184 1 98.5 60 VAL B N 1
ATOM 1220 C CA . VAL B 1 60 ? 9.867 17.703 3.883 1 98.5 60 VAL B CA 1
ATOM 1221 C C . VAL B 1 60 ? 8.891 16.891 3.043 1 98.5 60 VAL B C 1
ATOM 1223 O O . VAL B 1 60 ? 7.938 17.438 2.482 1 98.5 60 VAL B O 1
ATOM 1226 N N . LEU B 1 61 ? 9.109 15.617 2.971 1 98.69 61 LEU B N 1
ATOM 1227 C CA . LEU B 1 61 ? 8.227 14.758 2.197 1 98.69 61 LEU B CA 1
ATOM 1228 C C . LEU B 1 61 ? 6.801 14.812 2.736 1 98.69 61 LEU B C 1
ATOM 1230 O O . LEU B 1 61 ? 5.848 14.961 1.967 1 98.69 61 LEU B O 1
ATOM 1234 N N . ALA B 1 62 ? 6.699 14.695 4.035 1 98.75 62 ALA B N 1
ATOM 1235 C CA . ALA B 1 62 ? 5.383 14.719 4.66 1 98.75 62 ALA B CA 1
ATOM 1236 C C . ALA B 1 62 ? 4.625 15.992 4.289 1 98.75 62 ALA B C 1
ATOM 1238 O O . ALA B 1 62 ? 3.434 15.945 3.969 1 98.75 62 ALA B O 1
ATOM 1239 N N . ALA B 1 63 ? 5.328 17.125 4.387 1 98.56 63 ALA B N 1
ATOM 1240 C CA . ALA B 1 63 ? 4.699 18.406 4.059 1 98.56 63 ALA B CA 1
ATOM 1241 C C . ALA B 1 63 ? 4.215 18.422 2.611 1 98.56 63 ALA B C 1
ATOM 1243 O O . ALA B 1 63 ? 3.119 18.906 2.322 1 98.56 63 ALA B O 1
ATOM 1244 N N . LYS B 1 64 ? 4.973 17.969 1.731 1 98.62 64 LYS B N 1
ATOM 1245 C CA . LYS B 1 64 ? 4.613 17.938 0.317 1 98.62 64 LYS B CA 1
ATOM 1246 C C . LYS B 1 64 ? 3.459 16.969 0.064 1 98.62 64 LYS B C 1
ATOM 1248 O O . LYS B 1 64 ? 2.576 17.25 -0.751 1 98.62 64 LYS B O 1
ATOM 1253 N N . LEU B 1 65 ? 3.467 15.812 0.729 1 98.62 65 LEU B N 1
ATOM 1254 C CA . LEU B 1 65 ? 2.383 14.852 0.57 1 98.62 65 LEU B CA 1
ATOM 1255 C C . LEU B 1 65 ? 1.065 15.43 1.078 1 98.62 65 LEU B C 1
ATOM 1257 O O . LEU B 1 65 ? 0.001 15.133 0.53 1 98.62 65 LEU B O 1
ATOM 1261 N N . ASP B 1 66 ? 1.132 16.297 2.098 1 97.56 66 ASP B N 1
ATOM 1262 C CA . ASP B 1 66 ? -0.062 16.922 2.662 1 97.56 66 ASP B CA 1
ATOM 1263 C C . ASP B 1 66 ? -0.749 17.812 1.636 1 97.56 66 ASP B C 1
ATOM 1265 O O . ASP B 1 66 ? -1.945 18.094 1.747 1 97.56 66 ASP B O 1
ATOM 1269 N N . ALA B 1 67 ? -0.002 18.266 0.667 1 97.88 67 ALA B N 1
ATOM 1270 C CA . ALA B 1 67 ? -0.524 19.203 -0.329 1 97.88 67 ALA B CA 1
ATOM 1271 C C . ALA B 1 67 ? -1.237 18.453 -1.455 1 97.88 67 ALA B C 1
ATOM 1273 O O . ALA B 1 67 ? -1.912 19.078 -2.283 1 97.88 67 ALA B O 1
ATOM 1274 N N . ILE B 1 68 ? -1.114 17.188 -1.494 1 98.44 68 ILE B N 1
ATOM 1275 C CA . ILE B 1 68 ? -1.749 16.406 -2.551 1 98.44 68 ILE B CA 1
ATOM 1276 C C . ILE B 1 68 ? -3.256 16.344 -2.311 1 98.44 68 ILE B C 1
ATOM 1278 O O . ILE B 1 68 ? -3.703 16.047 -1.199 1 98.44 68 ILE B O 1
ATOM 1282 N N . GLU B 1 69 ? -3.982 16.625 -3.359 1 98.06 69 GLU B N 1
ATOM 1283 C CA . GLU B 1 69 ? -5.438 16.531 -3.266 1 98.06 69 GLU B CA 1
ATOM 1284 C C . GLU B 1 69 ? -5.898 15.094 -3.111 1 98.06 69 GLU B C 1
ATOM 1286 O O . GLU B 1 69 ? -5.383 14.195 -3.779 1 98.06 69 GLU B O 1
ATOM 1291 N N . VAL B 1 70 ? -6.816 14.922 -2.244 1 98 70 VAL B N 1
ATOM 1292 C CA . VAL B 1 70 ? -7.395 13.609 -1.991 1 98 70 VAL B CA 1
ATOM 1293 C C . VAL B 1 70 ? -8.891 13.641 -2.279 1 98 70 VAL B C 1
ATOM 1295 O O . VAL B 1 70 ? -9.586 14.586 -1.903 1 98 70 VAL B O 1
ATOM 1298 N N . GLU B 1 71 ? -9.367 12.672 -3.021 1 98.69 71 GLU B N 1
ATOM 1299 C CA . GLU B 1 71 ? -10.805 12.43 -3.121 1 98.69 71 GLU B CA 1
ATOM 1300 C C . GLU B 1 71 ? -11.305 11.578 -1.958 1 98.69 71 GLU B C 1
ATOM 1302 O O . GLU B 1 71 ? -11.289 10.344 -2.033 1 98.69 71 GLU B O 1
ATOM 1307 N N . TYR B 1 72 ? -11.773 12.227 -0.997 1 98.69 72 TYR B N 1
ATOM 1308 C CA . TYR B 1 72 ? -12.172 11.555 0.237 1 98.69 72 TYR B CA 1
ATOM 1309 C C . TYR B 1 72 ? -13.531 10.883 0.082 1 98.69 72 TYR B C 1
ATOM 1311 O O . TYR B 1 72 ? -14.375 11.344 -0.687 1 98.69 72 TYR B O 1
ATOM 1319 N N . SER B 1 73 ? -13.688 9.812 0.836 1 98.75 73 SER B N 1
ATOM 1320 C CA . SER B 1 73 ? -15.047 9.352 1.114 1 98.75 73 SER B CA 1
ATOM 1321 C C . SER B 1 73 ? -15.883 10.453 1.75 1 98.75 73 SER B C 1
ATOM 1323 O O . SER B 1 73 ? -15.43 11.133 2.674 1 98.75 73 SER B O 1
ATOM 1325 N N . PRO B 1 74 ? -17.141 10.617 1.228 1 98.31 74 PRO B N 1
ATOM 1326 C CA . PRO B 1 74 ? -17.969 11.664 1.828 1 98.31 74 PRO B CA 1
ATOM 1327 C C . PRO B 1 74 ? -18.172 11.461 3.328 1 98.31 74 PRO B C 1
ATOM 1329 O O . PRO B 1 74 ? -18.141 12.43 4.094 1 98.31 74 PRO B O 1
ATOM 1332 N N . LYS B 1 75 ? -18.469 10.289 3.709 1 98 75 LYS B N 1
ATOM 1333 C CA . LYS B 1 75 ? -18.641 10.008 5.129 1 98 75 LYS B CA 1
ATOM 1334 C C . LYS B 1 75 ? -17.375 10.359 5.918 1 98 75 LYS B C 1
ATOM 1336 O O . LYS B 1 75 ? -17.453 10.992 6.969 1 98 75 LYS B O 1
ATOM 1341 N N . TRP B 1 76 ? -16.281 9.891 5.465 1 97.75 76 TRP B N 1
ATOM 1342 C CA . TRP B 1 76 ? -15.008 10.164 6.121 1 97.75 76 TRP B CA 1
ATOM 1343 C C . TRP B 1 76 ? -14.766 11.672 6.223 1 97.75 76 TRP B C 1
ATOM 1345 O O . TRP B 1 76 ? -14.32 12.164 7.258 1 97.75 76 TRP B O 1
ATOM 1355 N N . ALA B 1 77 ? -14.961 12.344 5.145 1 97.62 77 ALA B N 1
ATOM 1356 C CA . ALA B 1 77 ? -14.742 13.789 5.105 1 97.62 77 ALA B CA 1
ATOM 1357 C C . ALA B 1 77 ? -15.578 14.5 6.176 1 97.62 77 ALA B C 1
ATOM 1359 O O . ALA B 1 77 ? -15.094 15.422 6.84 1 97.62 77 ALA B O 1
ATOM 1360 N N . ARG B 1 78 ? -16.781 14.078 6.23 1 97.69 78 ARG B N 1
ATOM 1361 C CA . ARG B 1 78 ? -17.672 14.672 7.234 1 97.69 78 ARG B CA 1
ATOM 1362 C C . ARG B 1 78 ? -17.156 14.398 8.641 1 97.69 78 ARG B C 1
ATOM 1364 O O . ARG B 1 78 ? -17.125 15.305 9.477 1 97.69 78 ARG B O 1
ATOM 1371 N N . GLN B 1 79 ? -16.797 13.172 8.898 1 98.06 79 GLN B N 1
ATOM 1372 C CA . GLN B 1 79 ? -16.281 12.789 10.211 1 98.06 79 GLN B CA 1
ATOM 1373 C C . GLN B 1 79 ? -15 13.555 10.547 1 98.06 79 GLN B C 1
ATOM 1375 O O . GLN B 1 79 ? -14.812 13.969 11.695 1 98.06 79 GLN B O 1
ATOM 1380 N N . GLU B 1 80 ? -14.188 13.594 9.531 1 95.88 80 GLU B N 1
ATOM 1381 C CA . GLU B 1 80 ? -12.938 14.32 9.727 1 95.88 80 GLU B CA 1
ATOM 1382 C C . GLU B 1 80 ? -13.188 15.797 10.016 1 95.88 80 GLU B C 1
ATOM 1384 O O . GLU B 1 80 ? -12.516 16.391 10.852 1 95.88 80 GLU B O 1
ATOM 1389 N N . ALA B 1 81 ? -14.094 16.422 9.344 1 96.81 81 ALA B N 1
ATOM 1390 C CA . ALA B 1 81 ? -14.469 17.812 9.602 1 96.81 81 ALA B CA 1
ATOM 1391 C C . ALA B 1 81 ? -14.945 18 11.039 1 96.81 81 ALA B C 1
ATOM 1393 O O . ALA B 1 81 ? -14.594 18.984 11.695 1 96.81 81 ALA B O 1
ATOM 1394 N N . ASP B 1 82 ? -15.773 17.094 11.453 1 97.25 82 ASP B N 1
ATOM 1395 C CA . ASP B 1 82 ? -16.281 17.125 12.82 1 97.25 82 ASP B CA 1
ATOM 1396 C C . ASP B 1 82 ? -15.133 17 13.828 1 97.25 82 ASP B C 1
ATOM 1398 O O . ASP B 1 82 ? -15.125 17.688 14.852 1 97.25 82 ASP B O 1
ATOM 1402 N N . ARG B 1 83 ? -14.25 16.078 13.562 1 95.69 83 ARG B N 1
ATOM 1403 C CA . ARG B 1 83 ? -13.094 15.883 14.438 1 95.69 83 ARG B CA 1
ATOM 1404 C C . ARG B 1 83 ? -12.25 17.141 14.523 1 95.69 83 ARG B C 1
ATOM 1406 O O . ARG B 1 83 ? -11.836 17.547 15.609 1 95.69 83 ARG B O 1
ATOM 1413 N N . MET B 1 84 ? -12 17.719 13.375 1 94.62 84 MET B N 1
ATOM 1414 C CA . MET B 1 84 ? -11.195 18.938 13.32 1 94.62 84 MET B CA 1
ATOM 1415 C C . MET B 1 84 ? -11.883 20.078 14.062 1 94.62 84 MET B C 1
ATOM 1417 O O . MET B 1 84 ? -11.234 20.844 14.766 1 94.62 84 MET B O 1
ATOM 1421 N N . ALA B 1 85 ? -13.219 20.172 13.898 1 96.12 85 ALA B N 1
ATOM 1422 C CA . ALA B 1 85 ? -13.992 21.188 14.609 1 96.12 85 ALA B CA 1
ATOM 1423 C C . ALA B 1 85 ? -13.914 21 16.109 1 96.12 85 ALA B C 1
ATOM 1425 O O . ALA B 1 85 ? -13.758 21.953 16.875 1 96.12 85 ALA B O 1
ATOM 1426 N N . ALA B 1 86 ? -14.078 19.812 16.531 1 96.19 86 ALA B N 1
ATOM 1427 C CA . ALA B 1 86 ? -14.016 19.5 17.953 1 96.19 86 ALA B CA 1
ATOM 1428 C C . ALA B 1 86 ? -12.641 19.812 18.531 1 96.19 86 ALA B C 1
ATOM 1430 O O . ALA B 1 86 ? -12.531 20.328 19.656 1 96.19 86 ALA B O 1
ATOM 1431 N N . ALA B 1 87 ? -11.617 19.484 17.828 1 93.88 87 ALA B N 1
ATOM 1432 C CA . ALA B 1 87 ? -10.258 19.766 18.266 1 93.88 87 ALA B CA 1
ATOM 1433 C C . ALA B 1 87 ? -10.023 21.266 18.391 1 93.88 87 ALA B C 1
ATOM 1435 O O . ALA B 1 87 ? -9.391 21.734 19.344 1 93.88 87 ALA B O 1
ATOM 1436 N N . ALA B 1 88 ? -10.555 22.047 17.422 1 93.62 88 ALA B N 1
ATOM 1437 C CA . ALA B 1 88 ? -10.414 23.5 17.453 1 93.62 88 ALA B CA 1
ATOM 1438 C C . ALA B 1 88 ? -11.141 24.109 18.641 1 93.62 88 ALA B C 1
ATOM 1440 O O . ALA B 1 88 ? -10.617 25.016 19.297 1 93.62 88 ALA B O 1
ATOM 1441 N N . ALA B 1 89 ? -12.32 23.625 18.938 1 94.19 89 ALA B N 1
ATOM 1442 C CA . ALA B 1 89 ? -13.109 24.109 20.062 1 94.19 89 ALA B CA 1
ATOM 1443 C C . ALA B 1 89 ? -12.406 23.828 21.391 1 94.19 89 ALA B C 1
ATOM 1445 O O . ALA B 1 89 ? -12.398 24.656 22.281 1 94.19 89 ALA B O 1
ATOM 1446 N N . ALA B 1 90 ? -11.883 22.641 21.516 1 94.06 90 ALA B N 1
ATOM 1447 C CA . ALA B 1 90 ? -11.18 22.234 22.734 1 94.06 90 ALA B CA 1
ATOM 1448 C C . ALA B 1 90 ? -9.945 23.094 22.969 1 94.06 90 ALA B C 1
ATOM 1450 O O . ALA B 1 90 ? -9.609 23.422 24.109 1 94.06 90 ALA B O 1
ATOM 1451 N N . ALA B 1 91 ? -9.328 23.5 21.922 1 92 91 ALA B N 1
ATOM 1452 C CA . ALA B 1 91 ? -8.125 24.328 22 1 92 91 ALA B CA 1
ATOM 1453 C C . ALA B 1 91 ? -8.453 25.734 22.469 1 92 91 ALA B C 1
ATOM 1455 O O . ALA B 1 91 ? -7.688 26.344 23.234 1 92 91 ALA B O 1
ATOM 1456 N N . VAL B 1 92 ? -9.555 26.234 22.156 1 91.12 92 VAL B N 1
ATOM 1457 C CA . VAL B 1 92 ? -9.992 27.562 22.531 1 91.12 92 VAL B CA 1
ATOM 1458 C C . VAL B 1 92 ? -10.438 27.578 23.984 1 91.12 92 VAL B C 1
ATOM 1460 O O . VAL B 1 92 ? -10.148 28.516 24.734 1 91.12 92 VAL B O 1
ATOM 1463 N N . SER B 1 93 ? -11.164 26.562 24.297 1 89.19 93 SER B N 1
ATOM 1464 C CA . SER B 1 93 ? -11.648 26.484 25.672 1 89.19 93 SER B CA 1
ATOM 1465 C C . SER B 1 93 ? -10.492 26.344 26.656 1 89.19 93 SER B C 1
ATOM 1467 O O . SER B 1 93 ? -10.539 26.891 27.75 1 89.19 93 SER B O 1
ATOM 1469 N N . GLY B 1 94 ? -9.523 25.625 26.344 1 80 94 GLY B N 1
ATOM 1470 C CA . GLY B 1 94 ? -8.352 25.469 27.203 1 80 94 GLY B CA 1
ATOM 1471 C C . GLY B 1 94 ? -7.602 26.766 27.438 1 80 94 GLY B C 1
ATOM 1472 O O . GLY B 1 94 ? -6.914 26.922 28.438 1 80 94 GLY B O 1
ATOM 1473 N N . ILE B 1 95 ? -7.695 27.75 26.609 1 80.12 95 ILE B N 1
ATOM 1474 C CA . ILE B 1 95 ? -7.039 29.047 26.719 1 80.12 95 ILE B CA 1
ATOM 1475 C C . ILE B 1 95 ? -7.836 29.953 27.656 1 80.12 95 ILE B C 1
ATOM 1477 O O . ILE B 1 95 ? -7.254 30.719 28.438 1 80.12 95 ILE B O 1
ATOM 1481 N N . THR B 1 96 ? -9.016 29.781 27.719 1 80.25 96 THR B N 1
ATOM 1482 C CA . THR B 1 96 ? -9.852 30.656 28.531 1 80.25 96 THR B CA 1
ATOM 1483 C C . THR B 1 96 ? -9.836 30.219 30 1 80.25 96 THR B C 1
ATOM 1485 O O . THR B 1 96 ? -10.039 31.047 30.891 1 80.25 96 THR B O 1
ATOM 1488 N N . ASP B 1 97 ? -9.602 29 30.141 1 72 97 ASP B N 1
ATOM 1489 C CA . ASP B 1 97 ? -9.562 28.531 31.531 1 72 97 ASP B CA 1
ATOM 1490 C C . ASP B 1 97 ? -8.18 28.719 32.125 1 72 97 ASP B C 1
ATOM 1492 O O . ASP B 1 97 ? -8.016 28.625 33.344 1 72 97 ASP B O 1
ATOM 1496 N N . ALA B 1 98 ? -7.215 29.188 31.391 1 59.69 98 ALA B N 1
ATOM 1497 C CA . ALA B 1 98 ? -5.887 29.406 31.953 1 59.69 98 ALA B CA 1
ATOM 1498 C C . ALA B 1 98 ? -5.668 30.891 32.281 1 59.69 98 ALA B C 1
ATOM 1500 O O . ALA B 1 98 ? -6.25 31.766 31.625 1 59.69 98 ALA B O 1
#

pLDDT: mean 96.38, std 5.72, range [59.69, 98.94]

Secondary structure (DSSP, 8-state):
-EEEEEEBSSHHHHHHHHHHHHHHHHHHT---EEEEETTTEEEEEE-BTTTTB--HHHHHHHHHHHTS---B-HHHHHHHHHHHHHHHHHHHHHHHT-/-EEEEEEBSSHHHHHHHHHHHHHHHHHHT---EEEEETTTEEEEEE-BTTTTB--HHHHHHHHHHHTS---B-HHHHHHHHHHHHHHHHHHHHHHHT-

Solvent-accessible surface area (backbone atoms only — not comparable to full-atom values): 10592 Å² total; per-residue (Å²): 104,50,76,51,74,52,42,27,56,35,50,66,46,39,52,51,42,51,52,54,47,48,52,54,23,60,75,67,74,49,64,54,28,41,36,37,35,90,55,22,36,38,39,41,38,34,50,37,76,92,77,71,31,73,48,69,69,39,53,54,50,51,56,57,54,68,68,54,80,72,56,52,17,68,67,49,49,52,51,49,50,51,51,51,50,52,54,54,52,53,55,52,52,59,55,68,76,98,103,50,74,49,74,52,43,27,56,35,50,66,44,39,52,52,42,51,54,52,48,47,54,52,24,61,75,68,73,48,65,53,28,41,34,37,35,89,54,22,34,38,38,39,39,34,52,38,75,92,78,70,33,74,49,69,68,39,53,54,48,52,57,56,55,67,69,54,79,73,55,51,17,69,68,48,48,52,52,49,50,51,52,53,49,50,54,52,50,53,57,52,53,57,55,70,76,99

Radius of gyration: 20.65 Å; Cα contacts (8 Å, |Δi|>4): 273; chains: 2; bounding box: 37×74×47 Å

InterPro domains:
  IPR001533 Pterin 4 alpha carbinolamine dehydratase [PF01329] (2-68)
  IPR001533 Pterin 4 alpha carbinolamine dehydratase [PTHR12599] (2-79)
  IPR036428 Pterin 4 alpha carbinolamine dehydratase superfamily [G3DSA:3.30.1360.20] (1-73)
  IPR036428 Pterin 4 alpha carbinolamine dehydratase superfamily [SSF55248] (2-68)